Protein AF-A0A8B9JFG7-F1 (afdb_monomer_lite)

Sequence (253 aa):
MLHPKNWDKSSSARYVISSAKVHNLMALLCVFVLQLWANQEESAAVEPAEGSSEVQNGHAEASPNPSTDCLCLGQPAQNRDQMRANVINEIMSTERHYIKHLKDICEGYLKQCKKRRDMFNDDQLKVIFGNIEDIYRFQLGFVRDLEKQFNTEEPHLSEIGPCFLEHQDGFWIYSEYCNNHVDACMELTRLMRDGRYQHFFEACRLVQQMIDIAIDGFLLTPVQKICKYPLQLAELLKYTVQEHSISKTATLM

Organism: Astyanax mexicanus (NCBI:txid7994)

Foldseek 3Di:
DDDDDDDDPPPPPPDQQALVNLVVLLVLLVVLLVLLVVLLVVVVPDDDDDDDDDDDDDDDDDDDDDDDDDDPPPPPQVVLLVLLLVLLVVVLVVLVVLLLLLCLCVVLPLVVLVVPCVQDDPVLSCLQCPCSVLVSVLSVVLSVVQVVQADPVRRSNGRSSVSCVVCSVSLVSVSRLSVSLVSNVVSVVVSVVDVVVVVSQVVSCVVSVHPPDGPNVSSCSSVVVSNCSSVSSVSSSVSRDPPDDPPPPPPPD

Structure (mmCIF, N/CA/C/O backbone):
data_AF-A0A8B9JFG7-F1
#
_entry.id   AF-A0A8B9JFG7-F1
#
loop_
_atom_site.group_PDB
_atom_site.id
_atom_site.type_symbol
_atom_site.label_atom_id
_atom_site.label_alt_id
_atom_site.label_comp_id
_atom_site.label_asym_id
_atom_site.label_entity_id
_atom_site.label_seq_id
_atom_site.pdbx_PDB_ins_code
_atom_site.Cartn_x
_atom_site.Cartn_y
_atom_site.Cartn_z
_atom_site.occupancy
_atom_site.B_iso_or_equiv
_atom_site.auth_seq_id
_atom_site.auth_comp_id
_atom_site.auth_asym_id
_atom_site.auth_atom_id
_atom_site.pdbx_PDB_model_num
ATOM 1 N N . MET A 1 1 ? 11.404 27.466 -0.123 1.00 29.16 1 MET A N 1
ATOM 2 C CA . MET A 1 1 ? 10.416 26.957 0.853 1.00 29.16 1 MET A CA 1
ATOM 3 C C . MET A 1 1 ? 9.049 26.968 0.185 1.00 29.16 1 MET A C 1
ATOM 5 O O . MET A 1 1 ? 8.462 28.031 0.043 1.00 29.16 1 MET A O 1
ATOM 9 N N . LEU A 1 2 ? 8.594 25.827 -0.335 1.00 27.45 2 LEU A N 1
ATOM 10 C CA . LEU A 1 2 ? 7.273 25.714 -0.960 1.00 27.45 2 LEU A CA 1
ATOM 11 C C . LEU A 1 2 ? 6.248 25.375 0.128 1.00 27.45 2 LEU A C 1
ATOM 13 O O . LEU A 1 2 ? 6.310 24.307 0.727 1.00 27.45 2 LEU A O 1
ATOM 17 N N . HIS A 1 3 ? 5.335 26.307 0.397 1.00 23.62 3 HIS A N 1
ATOM 18 C CA . HIS A 1 3 ? 4.141 26.063 1.206 1.00 23.62 3 HIS A CA 1
ATOM 19 C C . HIS A 1 3 ? 3.182 25.121 0.451 1.00 23.62 3 HIS A C 1
ATOM 21 O O . HIS A 1 3 ? 2.911 25.378 -0.727 1.00 23.62 3 HIS A O 1
ATOM 27 N N . PRO A 1 4 ? 2.611 24.083 1.092 1.00 35.78 4 PRO A N 1
ATOM 28 C CA . PRO A 1 4 ? 1.569 23.276 0.474 1.00 35.78 4 PRO A CA 1
ATOM 29 C C . PRO A 1 4 ? 0.256 24.066 0.451 1.00 35.78 4 PRO A C 1
ATOM 31 O O . PRO A 1 4 ? -0.257 24.488 1.487 1.00 35.78 4 PRO A O 1
ATOM 34 N N . LYS A 1 5 ? -0.275 24.294 -0.753 1.00 35.03 5 LYS A N 1
ATOM 35 C CA . LYS A 1 5 ? -1.571 24.939 -0.974 1.00 35.03 5 LYS A CA 1
ATOM 36 C C . LYS A 1 5 ? -2.709 23.961 -0.665 1.00 35.03 5 LYS A C 1
ATOM 38 O O . LYS A 1 5 ? -2.718 22.846 -1.173 1.00 35.03 5 LYS A O 1
ATOM 43 N N . ASN A 1 6 ? -3.648 24.447 0.147 1.00 29.97 6 ASN A N 1
ATOM 44 C CA . ASN A 1 6 ? -5.038 24.030 0.351 1.00 29.97 6 ASN A CA 1
ATOM 45 C C . ASN A 1 6 ? -5.518 22.828 -0.480 1.00 29.97 6 ASN A C 1
ATOM 47 O O . ASN A 1 6 ? -5.922 22.973 -1.633 1.00 29.97 6 ASN A O 1
ATOM 51 N N . TRP A 1 7 ? -5.544 21.664 0.167 1.00 28.17 7 TRP A N 1
ATOM 52 C CA . TRP A 1 7 ? -6.274 20.490 -0.295 1.00 28.17 7 TRP A CA 1
ATOM 53 C C . TRP A 1 7 ? -7.770 20.708 -0.023 1.00 28.17 7 TRP A C 1
ATOM 55 O O . TRP A 1 7 ? -8.196 20.794 1.130 1.00 28.17 7 TRP A O 1
ATOM 65 N N . ASP A 1 8 ? -8.560 20.871 -1.082 1.00 28.33 8 ASP A N 1
ATOM 66 C CA . ASP A 1 8 ? -10.011 21.041 -1.004 1.00 28.33 8 ASP A CA 1
ATOM 67 C C . ASP A 1 8 ? -10.671 19.771 -0.428 1.00 28.33 8 ASP A C 1
ATOM 69 O O . ASP A 1 8 ? -10.636 18.692 -1.026 1.00 28.33 8 ASP A O 1
ATOM 73 N N . LYS A 1 9 ? -11.286 19.910 0.754 1.00 34.47 9 LYS A N 1
ATOM 74 C CA . LYS A 1 9 ? -11.959 18.842 1.514 1.00 34.47 9 LYS A CA 1
ATOM 75 C C . LYS A 1 9 ? -13.247 18.324 0.845 1.00 34.47 9 LYS A C 1
ATOM 77 O O . LYS A 1 9 ? -13.865 17.405 1.372 1.00 34.47 9 LYS A O 1
ATOM 82 N N . SER A 1 10 ? -13.660 18.867 -0.304 1.00 27.48 10 SER A N 1
ATOM 83 C CA . SER A 1 10 ? -14.884 18.457 -1.013 1.00 27.48 10 SER A CA 1
ATOM 84 C C . SER A 1 10 ? -14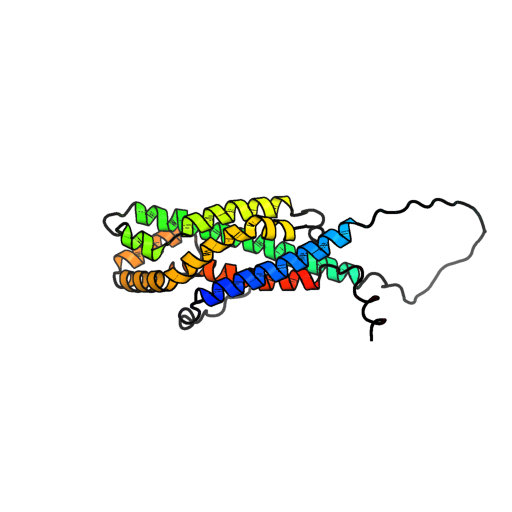.685 17.341 -2.061 1.00 27.48 10 SER A C 1
ATOM 86 O O . SER A 1 10 ? -15.659 16.761 -2.542 1.00 27.48 10 SER A O 1
ATOM 88 N N . SER A 1 11 ? -13.441 16.976 -2.405 1.00 29.80 11 SER A N 1
ATOM 89 C CA . SER A 1 11 ? -13.169 16.054 -3.530 1.00 29.80 11 SER A CA 1
ATOM 90 C C . SER A 1 11 ? -12.976 14.568 -3.177 1.00 29.80 11 SER A C 1
ATOM 92 O O . SER A 1 11 ? -12.930 13.744 -4.090 1.00 29.80 11 SER A O 1
ATOM 94 N N . SER A 1 12 ? -12.929 14.172 -1.898 1.00 33.59 12 SER A N 1
ATOM 95 C CA . SER A 1 12 ? -12.652 12.767 -1.516 1.00 33.59 12 SER A CA 1
ATOM 96 C C . SER A 1 12 ? -13.775 11.762 -1.825 1.00 33.59 12 SER A C 1
ATOM 98 O O . SER A 1 12 ? -13.539 10.562 -1.769 1.00 33.59 12 SER A O 1
ATOM 100 N N . ALA A 1 13 ? -14.983 12.203 -2.196 1.00 32.25 13 ALA A N 1
ATOM 101 C CA . ALA A 1 13 ? -16.154 11.321 -2.305 1.00 32.25 13 ALA A CA 1
ATOM 102 C C . ALA A 1 13 ? -16.539 10.875 -3.736 1.00 32.25 13 ALA A C 1
ATOM 104 O O . ALA A 1 13 ? -17.635 10.351 -3.926 1.00 32.25 13 ALA A O 1
ATOM 105 N N . ARG A 1 14 ? -15.704 11.083 -4.772 1.00 34.91 14 ARG A N 1
ATOM 106 C CA . ARG A 1 14 ? -16.102 10.803 -6.178 1.00 34.91 14 ARG A CA 1
ATOM 107 C C . ARG A 1 14 ? -15.201 9.887 -7.014 1.00 34.91 14 ARG A C 1
ATOM 109 O O . ARG A 1 14 ? -15.302 9.904 -8.236 1.00 34.91 14 ARG A O 1
ATOM 116 N N . TYR A 1 15 ? -14.418 9.005 -6.396 1.00 40.53 15 TYR A N 1
ATOM 117 C CA . TYR A 1 15 ? -13.720 7.940 -7.131 1.00 40.53 15 TYR A CA 1
ATOM 118 C C . TYR A 1 15 ? -13.924 6.572 -6.479 1.00 40.53 15 TYR A C 1
ATOM 120 O O . TYR A 1 15 ? -13.019 6.004 -5.883 1.00 40.53 15 TYR A O 1
ATOM 128 N N . VAL A 1 16 ? -15.135 6.026 -6.619 1.00 45.78 16 VAL A N 1
ATOM 129 C CA . VAL A 1 16 ? -15.375 4.599 -6.372 1.00 45.78 16 VAL A CA 1
ATOM 130 C C . VAL A 1 16 ? -15.031 3.842 -7.651 1.00 45.78 16 VAL A C 1
ATOM 132 O O . VAL A 1 16 ? -15.685 3.985 -8.693 1.00 45.78 16 VAL A O 1
ATOM 135 N N . ILE A 1 17 ? -13.960 3.059 -7.592 1.00 53.81 17 ILE A N 1
ATOM 136 C CA . ILE A 1 17 ? -13.556 2.160 -8.668 1.00 53.81 17 ILE A CA 1
ATOM 137 C C . ILE A 1 17 ? -14.401 0.899 -8.510 1.00 53.81 17 ILE A C 1
ATOM 139 O O . ILE A 1 17 ? -14.157 0.089 -7.628 1.00 53.81 17 ILE A O 1
ATOM 143 N N . SER A 1 18 ? -15.445 0.762 -9.330 1.00 52.78 18 SER A N 1
ATOM 144 C CA . SER A 1 18 ? -16.246 -0.470 -9.401 1.00 52.78 18 SER A CA 1
ATOM 145 C C . SER A 1 18 ? -15.346 -1.687 -9.658 1.00 52.78 18 SER A C 1
ATOM 147 O O . SER A 1 18 ? -14.357 -1.556 -10.378 1.00 52.78 18 SER A O 1
ATOM 149 N N . SER A 1 19 ? -15.718 -2.873 -9.166 1.00 52.00 19 SER A N 1
ATOM 150 C CA . SER A 1 19 ? -15.043 -4.150 -9.464 1.00 52.00 19 SER A CA 1
ATOM 151 C C . SER A 1 19 ? -14.687 -4.320 -10.953 1.00 52.00 19 SER A C 1
ATOM 153 O O . SER A 1 19 ? -13.561 -4.689 -11.278 1.00 52.00 19 SER A O 1
ATOM 155 N N . ALA A 1 20 ? -15.579 -3.929 -11.874 1.00 50.12 20 ALA A N 1
ATOM 156 C CA . ALA A 1 20 ? -15.315 -3.970 -13.318 1.00 50.12 20 ALA A CA 1
ATOM 157 C C . ALA A 1 20 ? -14.168 -3.035 -13.755 1.00 50.12 20 ALA A C 1
ATOM 159 O O . ALA A 1 20 ? -13.399 -3.349 -14.662 1.00 50.12 20 ALA A O 1
ATOM 160 N N . LYS A 1 21 ? -14.016 -1.884 -13.091 1.00 57.84 21 LYS A N 1
ATOM 161 C CA . LYS A 1 21 ? -12.900 -0.960 -13.316 1.00 57.84 21 LYS A CA 1
ATOM 162 C C . LYS A 1 21 ? -11.600 -1.484 -12.703 1.00 57.84 21 LYS A C 1
ATOM 164 O O . LYS A 1 21 ? -10.563 -1.244 -13.303 1.00 57.84 21 LYS A O 1
ATOM 169 N N . VAL A 1 22 ? -11.640 -2.221 -11.585 1.00 58.84 22 VAL A N 1
ATOM 170 C CA . VAL A 1 22 ? -10.444 -2.880 -11.021 1.00 58.84 22 VAL A CA 1
ATOM 171 C C . VAL A 1 22 ? -9.961 -4.002 -11.939 1.00 58.84 22 VAL A C 1
ATOM 173 O O . VAL A 1 22 ? -8.776 -4.056 -12.236 1.00 58.84 22 VAL A O 1
ATOM 176 N N . HIS A 1 23 ? -10.863 -4.828 -12.479 1.00 61.91 23 HIS A N 1
ATOM 177 C CA . HIS A 1 23 ? -10.515 -5.814 -13.511 1.00 61.91 23 HIS A CA 1
ATOM 178 C C . HIS A 1 23 ? -9.867 -5.165 -14.738 1.00 61.91 23 HIS A C 1
ATOM 180 O O . HIS A 1 23 ? -8.818 -5.618 -15.183 1.00 61.91 23 HIS A O 1
ATOM 186 N N . ASN A 1 24 ? -10.451 -4.082 -15.262 1.00 65.69 24 ASN A N 1
ATOM 187 C CA . ASN A 1 24 ? -9.856 -3.348 -16.383 1.00 65.69 24 ASN A CA 1
ATOM 188 C C . ASN A 1 24 ? -8.491 -2.752 -16.019 1.00 65.69 24 ASN A C 1
ATOM 190 O O . ASN A 1 24 ? -7.595 -2.718 -16.853 1.00 65.69 24 ASN A O 1
ATOM 194 N N . LEU A 1 25 ? -8.310 -2.308 -14.776 1.00 65.12 25 LEU A N 1
ATOM 195 C CA . LEU A 1 25 ? -7.040 -1.791 -14.282 1.00 65.12 25 LEU A CA 1
ATOM 196 C C . LEU A 1 25 ? -5.983 -2.897 -14.153 1.00 65.12 25 LEU A C 1
ATOM 198 O O . LEU A 1 25 ? -4.830 -2.661 -14.493 1.00 65.12 25 LEU A O 1
ATOM 202 N N . MET A 1 26 ? -6.380 -4.101 -13.730 1.00 67.88 26 MET A N 1
ATOM 203 C CA . MET A 1 26 ? -5.513 -5.285 -13.696 1.00 67.88 26 MET A CA 1
ATOM 204 C C . MET A 1 26 ? -5.152 -5.747 -15.108 1.00 67.88 26 MET A C 1
ATOM 206 O O . MET A 1 26 ? -4.001 -6.077 -15.370 1.00 67.88 26 MET A O 1
ATOM 210 N N . ALA A 1 27 ? -6.104 -5.702 -16.042 1.00 63.28 27 ALA A N 1
ATOM 211 C CA . ALA A 1 27 ? -5.847 -5.989 -17.448 1.00 63.28 27 ALA A CA 1
ATOM 212 C C . ALA A 1 27 ? -4.865 -4.973 -18.055 1.00 63.28 27 ALA A C 1
ATOM 214 O O . ALA A 1 27 ? -3.921 -5.364 -18.732 1.00 63.28 27 ALA A O 1
ATOM 215 N N . LEU A 1 28 ? -5.033 -3.678 -17.763 1.00 67.75 28 LEU A N 1
ATOM 216 C CA . LEU A 1 28 ? -4.092 -2.636 -18.182 1.00 67.75 28 LEU A CA 1
ATOM 217 C C . LEU A 1 28 ? -2.710 -2.825 -17.549 1.00 67.75 28 LEU A C 1
ATOM 219 O O . LEU A 1 28 ? -1.708 -2.682 -18.245 1.00 67.75 28 LEU A O 1
ATOM 223 N N . LEU A 1 29 ? -2.652 -3.171 -16.259 1.00 70.19 29 LEU A N 1
ATOM 224 C CA . LEU A 1 29 ? -1.402 -3.500 -15.579 1.00 70.19 29 LEU A CA 1
ATOM 225 C C . LEU A 1 29 ? -0.697 -4.656 -16.300 1.00 70.19 29 LEU A C 1
ATOM 227 O O . LEU A 1 29 ? 0.448 -4.501 -16.702 1.00 70.19 29 LEU A O 1
ATOM 231 N N . CYS A 1 30 ? -1.399 -5.760 -16.562 1.00 63.25 30 CYS A N 1
ATOM 232 C CA . CYS A 1 30 ? -0.863 -6.914 -17.284 1.00 63.25 30 CYS A CA 1
ATOM 233 C C . CYS A 1 30 ? -0.334 -6.536 -18.681 1.00 63.25 30 CYS A C 1
ATOM 235 O O . CYS A 1 30 ? 0.792 -6.889 -19.021 1.00 63.25 30 CYS A O 1
ATOM 237 N N . VAL A 1 31 ? -1.086 -5.748 -19.463 1.00 68.25 31 VAL A N 1
ATOM 238 C CA . VAL A 1 31 ? -0.660 -5.298 -20.803 1.00 68.25 31 VAL A CA 1
ATOM 239 C C . VAL A 1 31 ? 0.646 -4.501 -20.746 1.00 68.25 31 VAL A C 1
ATOM 241 O O . VAL A 1 31 ? 1.570 -4.799 -21.502 1.00 68.25 31 VAL A O 1
ATOM 244 N N . PHE A 1 32 ? 0.754 -3.515 -19.850 1.00 71.06 32 PHE A N 1
ATOM 245 C CA . PHE A 1 32 ? 1.971 -2.704 -19.747 1.00 71.06 32 PHE A CA 1
ATOM 246 C C . PHE A 1 32 ? 3.162 -3.499 -19.215 1.00 71.06 32 PHE A C 1
ATOM 248 O O . PHE A 1 32 ? 4.287 -3.299 -19.670 1.00 71.06 32 PHE A O 1
ATOM 255 N N . VAL A 1 33 ? 2.934 -4.415 -18.275 1.00 65.19 33 VAL A N 1
ATOM 256 C CA . VAL A 1 33 ? 4.013 -5.247 -17.742 1.00 65.19 33 VAL A CA 1
ATOM 257 C C . VAL A 1 33 ? 4.518 -6.233 -18.804 1.00 65.19 33 VAL A C 1
ATOM 259 O O . VAL A 1 33 ? 5.727 -6.372 -18.966 1.00 65.19 33 VAL A O 1
ATOM 262 N N . LEU A 1 34 ? 3.632 -6.869 -19.578 1.00 58.47 34 LEU A N 1
ATOM 263 C CA . LEU A 1 34 ? 4.032 -7.755 -20.679 1.00 58.47 34 LEU A CA 1
ATOM 264 C C . LEU A 1 34 ? 4.835 -7.009 -21.751 1.00 58.47 34 LEU A C 1
ATOM 266 O O . LEU A 1 34 ? 5.816 -7.540 -22.261 1.00 58.47 34 LEU A O 1
ATOM 270 N N . GLN A 1 35 ? 4.462 -5.763 -22.057 1.00 62.81 35 GLN A N 1
ATOM 271 C CA . GLN A 1 35 ? 5.242 -4.908 -22.956 1.00 62.81 35 GLN A CA 1
ATOM 272 C C . GLN A 1 35 ? 6.627 -4.573 -22.387 1.00 62.81 35 GLN A C 1
ATOM 274 O O . GLN A 1 35 ? 7.602 -4.575 -23.132 1.00 62.81 35 GLN A O 1
ATOM 279 N N . LEU A 1 36 ? 6.732 -4.299 -21.080 1.00 54.22 36 LEU A N 1
ATOM 280 C CA . LEU A 1 36 ? 8.025 -4.049 -20.431 1.00 54.22 36 LEU A CA 1
ATOM 281 C C . LEU A 1 36 ? 8.931 -5.274 -20.483 1.00 54.22 36 LEU A C 1
ATOM 283 O O . LEU A 1 36 ? 10.109 -5.136 -20.794 1.00 54.22 36 LEU A O 1
ATOM 287 N N . TRP A 1 37 ? 8.376 -6.447 -20.189 1.00 58.00 37 TRP A N 1
ATOM 288 C CA . TRP A 1 37 ? 9.113 -7.704 -20.202 1.00 58.00 37 TRP A CA 1
ATOM 289 C C . TRP A 1 37 ? 9.606 -8.064 -21.607 1.00 58.00 37 TRP A C 1
ATOM 291 O O . TRP A 1 37 ? 10.790 -8.338 -21.776 1.00 58.00 37 TRP A O 1
ATOM 301 N N . ALA A 1 38 ? 8.745 -7.946 -22.625 1.00 57.62 38 ALA A N 1
ATOM 302 C CA . ALA A 1 38 ? 9.135 -8.174 -24.017 1.00 57.62 38 ALA A CA 1
ATOM 303 C C . ALA A 1 38 ? 10.291 -7.255 -24.459 1.00 57.62 38 ALA A C 1
ATOM 305 O O . ALA A 1 38 ? 11.214 -7.704 -25.132 1.00 57.62 38 ALA A O 1
ATOM 306 N N . ASN A 1 39 ? 10.283 -5.987 -24.030 1.00 57.84 39 ASN A N 1
ATOM 307 C CA . ASN A 1 39 ? 11.361 -5.045 -24.347 1.00 57.84 39 ASN A CA 1
ATOM 308 C C . ASN A 1 39 ? 12.680 -5.358 -23.603 1.00 57.84 39 ASN A C 1
ATOM 310 O O . ASN A 1 39 ? 13.749 -4.962 -24.065 1.00 57.84 39 ASN A O 1
ATOM 314 N N . GLN A 1 40 ? 12.624 -6.029 -22.447 1.00 53.84 40 GLN A N 1
ATOM 315 C CA . GLN A 1 40 ? 13.810 -6.419 -21.671 1.00 53.84 40 GLN A CA 1
ATOM 316 C C . GLN A 1 40 ? 14.493 -7.668 -22.235 1.00 53.84 40 GLN A C 1
ATOM 318 O O . GLN A 1 40 ? 15.714 -7.686 -22.372 1.00 53.84 40 GLN A O 1
ATOM 323 N N . GLU A 1 41 ? 13.717 -8.671 -22.649 1.00 51.00 41 GLU A N 1
ATOM 324 C CA . GLU A 1 41 ? 14.244 -9.922 -23.211 1.00 51.00 41 GLU A CA 1
ATOM 325 C C . GLU A 1 41 ? 14.989 -9.701 -24.545 1.00 51.00 41 GLU A C 1
ATOM 327 O O . GLU A 1 41 ? 15.973 -10.377 -24.837 1.00 51.00 41 GLU A O 1
ATOM 332 N N . GLU A 1 42 ? 14.585 -8.691 -25.323 1.00 46.25 42 GLU A N 1
ATOM 333 C CA . GLU A 1 42 ? 15.235 -8.309 -26.586 1.00 46.25 42 GLU A CA 1
ATOM 334 C C . GLU A 1 42 ? 16.578 -7.576 -26.371 1.00 46.25 42 GLU A C 1
ATOM 336 O O . GLU A 1 42 ? 17.492 -7.720 -27.181 1.00 46.25 42 GLU A O 1
ATOM 341 N N . SER A 1 43 ? 16.746 -6.860 -25.249 1.00 41.59 43 SER A N 1
ATOM 342 C CA . SER A 1 43 ? 18.004 -6.170 -24.898 1.00 41.59 43 SER A CA 1
ATOM 343 C C . SER A 1 43 ? 19.082 -7.117 -24.346 1.00 41.59 43 SER A C 1
ATOM 345 O O . SER A 1 43 ? 20.271 -6.841 -24.486 1.00 41.59 43 SER A O 1
ATOM 347 N N . ALA A 1 44 ? 18.693 -8.251 -23.753 1.00 44.88 44 ALA A N 1
ATOM 348 C CA . ALA A 1 44 ? 19.620 -9.262 -23.229 1.00 44.88 44 ALA A CA 1
ATOM 349 C C . ALA A 1 44 ? 20.234 -10.177 -24.315 1.00 44.88 44 ALA A C 1
ATOM 351 O O . ALA A 1 44 ? 21.137 -10.955 -24.020 1.00 44.88 44 ALA A O 1
ATOM 352 N N . ALA A 1 45 ? 19.762 -10.103 -25.566 1.00 42.19 45 ALA A N 1
ATOM 353 C CA . ALA A 1 45 ? 20.170 -10.990 -26.661 1.00 42.19 45 ALA A CA 1
ATOM 354 C C . ALA A 1 45 ? 21.361 -10.479 -27.509 1.00 42.19 45 ALA A C 1
ATOM 356 O O . ALA A 1 45 ? 21.708 -11.106 -28.514 1.00 42.19 45 ALA A O 1
ATOM 357 N N . VAL A 1 46 ? 21.996 -9.360 -27.137 1.00 41.69 46 VAL A N 1
ATOM 358 C CA . VAL A 1 46 ? 23.133 -8.776 -27.873 1.00 41.69 46 VAL A CA 1
ATOM 359 C C . VAL A 1 46 ? 24.459 -9.115 -27.177 1.00 41.69 46 VAL A C 1
ATOM 361 O O . VAL A 1 46 ? 24.915 -8.408 -26.284 1.00 41.69 46 VAL A O 1
ATOM 364 N N . GLU A 1 47 ? 25.096 -10.204 -27.608 1.00 37.59 47 GLU A N 1
ATOM 365 C CA . GLU A 1 47 ? 26.487 -10.543 -27.261 1.00 37.59 47 GLU A CA 1
ATOM 366 C C . GLU A 1 47 ? 27.480 -9.613 -28.000 1.00 37.59 47 GLU A C 1
ATOM 368 O O . GLU A 1 47 ? 27.300 -9.361 -29.199 1.00 37.59 47 GLU A O 1
ATOM 373 N N . PRO A 1 48 ? 28.562 -9.124 -27.360 1.00 37.84 48 PRO A N 1
ATOM 374 C CA . PRO A 1 48 ? 29.563 -8.305 -28.033 1.00 37.84 48 PRO A CA 1
ATOM 375 C C . PRO A 1 48 ? 30.528 -9.195 -28.829 1.00 37.84 48 PRO A C 1
ATOM 377 O O . PRO A 1 48 ? 31.355 -9.911 -28.269 1.00 37.84 48 PRO A O 1
ATOM 380 N N . ALA A 1 49 ? 30.447 -9.140 -30.159 1.00 34.62 49 ALA A N 1
ATOM 381 C CA . ALA A 1 49 ? 31.408 -9.802 -31.035 1.00 34.62 49 ALA A CA 1
ATOM 382 C C . ALA A 1 49 ? 32.790 -9.122 -30.954 1.00 34.62 49 ALA A C 1
ATOM 384 O O . ALA A 1 49 ? 32.953 -7.964 -31.346 1.00 34.62 49 ALA A O 1
ATOM 385 N N . GLU A 1 50 ? 33.790 -9.863 -30.469 1.00 37.75 50 GLU A N 1
ATOM 386 C CA . GLU A 1 50 ? 35.212 -9.528 -30.580 1.00 37.75 50 GLU A CA 1
ATOM 387 C C . GLU A 1 50 ? 35.650 -9.396 -32.049 1.00 37.75 50 GLU A C 1
ATOM 389 O O . GLU A 1 50 ? 35.265 -10.185 -32.914 1.00 37.75 50 GLU A O 1
ATOM 394 N N . GLY A 1 51 ? 36.533 -8.432 -32.321 1.00 31.41 51 GLY A N 1
ATOM 395 C CA . GLY A 1 51 ? 37.165 -8.253 -33.626 1.00 31.41 51 GLY A CA 1
ATOM 396 C C . GLY A 1 51 ? 38.474 -7.474 -33.530 1.00 31.41 51 GLY A C 1
ATOM 397 O O . GLY A 1 51 ? 38.497 -6.260 -33.705 1.00 31.41 51 GLY A O 1
ATOM 398 N N . SER A 1 52 ? 39.570 -8.187 -33.265 1.00 31.00 52 SER A N 1
ATOM 399 C CA . SER A 1 52 ? 40.949 -7.700 -33.402 1.00 31.00 52 SER A CA 1
ATOM 400 C C . SER A 1 52 ? 41.307 -7.386 -34.856 1.00 31.00 52 SER A C 1
ATOM 402 O O . SER A 1 52 ? 41.011 -8.191 -35.737 1.00 31.00 52 SER A O 1
ATOM 404 N N . SER A 1 53 ? 42.046 -6.293 -35.094 1.00 30.97 53 SER A N 1
ATOM 405 C CA . SER A 1 53 ? 43.066 -6.161 -36.158 1.00 30.97 53 SER A CA 1
ATOM 406 C C . SER A 1 53 ? 43.947 -4.922 -35.928 1.00 30.97 53 SER A C 1
ATOM 408 O O . SER A 1 53 ? 43.457 -3.796 -35.879 1.00 30.97 53 SER A O 1
ATOM 410 N N . GLU A 1 54 ? 45.255 -5.145 -35.798 1.00 32.53 54 GLU A N 1
ATOM 411 C CA . GLU A 1 54 ? 46.324 -4.137 -35.790 1.00 32.53 54 GLU A CA 1
ATOM 412 C C . GLU A 1 54 ? 46.664 -3.630 -37.215 1.00 32.53 54 GLU A C 1
ATOM 414 O O . GLU A 1 54 ? 46.430 -4.338 -38.194 1.00 32.53 54 GLU A O 1
ATOM 419 N N . VAL A 1 55 ? 47.292 -2.439 -37.314 1.00 33.66 55 VAL A N 1
ATOM 420 C CA . VAL A 1 55 ? 48.636 -2.169 -37.914 1.00 33.66 55 VAL A CA 1
ATOM 421 C C . VAL A 1 55 ? 48.784 -0.743 -38.538 1.00 33.66 55 VAL A C 1
ATOM 423 O O . VAL A 1 55 ? 48.234 -0.435 -39.587 1.00 33.66 55 VAL A O 1
ATOM 426 N N . GLN A 1 56 ? 49.626 0.065 -37.862 1.00 32.41 56 GLN A N 1
ATOM 427 C CA . GLN A 1 56 ? 50.705 1.020 -38.259 1.00 32.41 56 GLN A CA 1
ATOM 428 C C . GLN A 1 56 ? 50.563 2.301 -39.143 1.00 32.41 56 GLN A C 1
ATOM 430 O O . GLN A 1 56 ? 50.317 2.256 -40.341 1.00 32.41 56 GLN A O 1
ATOM 435 N N . ASN A 1 57 ? 51.068 3.387 -38.515 1.00 30.48 57 ASN A N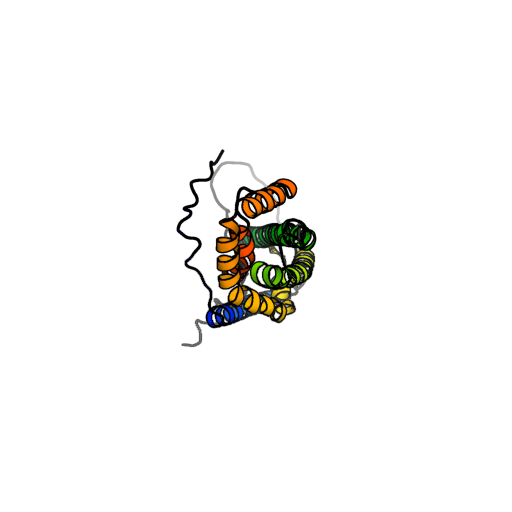 1
ATOM 436 C CA . ASN A 1 57 ? 52.070 4.416 -38.911 1.00 30.48 57 ASN A CA 1
ATOM 437 C C . ASN A 1 57 ? 51.780 5.592 -39.876 1.00 30.48 57 ASN A C 1
ATOM 439 O O . ASN A 1 57 ? 51.524 5.417 -41.061 1.00 30.48 57 ASN A O 1
ATOM 443 N N . GLY A 1 58 ? 52.097 6.808 -39.388 1.00 29.88 58 GLY A N 1
ATOM 444 C CA . GLY A 1 58 ? 52.418 8.017 -40.170 1.00 29.88 58 GLY A CA 1
ATOM 445 C C . GLY A 1 58 ? 52.690 9.255 -39.289 1.00 29.88 58 GLY A C 1
ATOM 446 O O . GLY A 1 58 ? 51.992 9.468 -38.312 1.00 29.88 58 GLY A O 1
ATOM 447 N N . HIS A 1 59 ? 53.732 10.031 -39.605 1.00 31.86 59 HIS A N 1
ATOM 448 C CA . HIS A 1 59 ? 54.473 10.998 -38.766 1.00 31.86 59 HIS A CA 1
ATOM 449 C C . HIS A 1 59 ? 54.031 12.488 -38.896 1.00 31.86 59 HIS A C 1
ATOM 451 O O . HIS A 1 59 ? 53.590 12.893 -39.964 1.00 31.86 59 HIS A O 1
ATOM 457 N N . ALA A 1 60 ? 54.358 13.278 -37.852 1.00 33.50 60 ALA A N 1
ATOM 458 C CA . ALA A 1 60 ? 54.833 14.688 -37.799 1.00 33.50 60 ALA A CA 1
ATOM 459 C C . ALA A 1 60 ? 53.912 15.941 -37.944 1.00 33.50 60 ALA A C 1
ATOM 461 O O . ALA A 1 60 ? 53.402 16.253 -39.011 1.00 33.50 60 ALA A O 1
ATOM 462 N N . GLU A 1 61 ? 53.890 16.704 -36.831 1.00 29.14 61 GLU A N 1
ATOM 463 C CA . GLU A 1 61 ? 54.009 18.173 -36.604 1.00 29.14 61 GLU A CA 1
ATOM 464 C C . GLU A 1 61 ? 53.141 19.227 -37.340 1.00 29.14 61 GLU A C 1
ATOM 466 O O . GLU A 1 61 ? 53.252 19.399 -38.547 1.00 29.14 61 GLU A O 1
ATOM 471 N N . ALA A 1 62 ? 52.415 20.073 -36.573 1.00 32.16 62 ALA A N 1
ATOM 472 C CA . ALA A 1 62 ? 52.724 21.511 -36.360 1.00 32.16 62 ALA A CA 1
ATOM 473 C C . ALA A 1 62 ? 51.559 22.334 -35.726 1.00 32.16 62 ALA A C 1
ATOM 475 O O . ALA A 1 62 ? 50.507 22.500 -36.329 1.00 32.16 62 ALA A O 1
ATOM 476 N N . SER A 1 63 ? 51.853 22.947 -34.566 1.00 36.69 63 SER A N 1
ATOM 477 C CA . SER A 1 63 ? 51.361 24.226 -33.985 1.00 36.69 63 SER A CA 1
ATOM 478 C C . SER A 1 63 ? 49.876 24.498 -33.609 1.00 36.69 63 SER A C 1
ATOM 480 O O . SER A 1 63 ? 48.961 23.895 -34.157 1.00 36.69 63 SER A O 1
ATOM 482 N N . PRO A 1 64 ? 49.620 25.431 -32.647 1.00 50.16 64 PRO A N 1
ATOM 483 C CA . PRO A 1 64 ? 48.353 25.534 -31.910 1.00 50.16 64 PRO A CA 1
ATOM 484 C C . PRO A 1 64 ? 47.477 26.781 -32.214 1.00 50.16 64 PRO A C 1
ATOM 486 O O . PRO A 1 64 ? 47.997 27.875 -32.426 1.00 50.16 64 PRO A O 1
ATOM 489 N N . ASN A 1 65 ? 46.153 26.601 -32.029 1.00 36.19 65 ASN A N 1
ATOM 490 C CA . ASN A 1 65 ? 45.046 27.578 -31.834 1.00 36.19 65 ASN A CA 1
ATOM 491 C C . ASN A 1 65 ? 44.527 28.405 -33.040 1.00 36.19 65 ASN A C 1
ATOM 493 O O . ASN A 1 65 ? 45.296 28.625 -33.971 1.00 36.19 65 ASN A O 1
ATOM 497 N N . PRO A 1 66 ? 43.284 28.973 -33.015 1.00 47.06 66 PRO A N 1
ATOM 498 C CA . PRO A 1 66 ? 42.213 28.947 -31.988 1.00 47.06 66 PRO A CA 1
ATOM 499 C C . PRO A 1 66 ? 40.771 28.652 -32.516 1.00 47.06 66 PRO A C 1
ATOM 501 O O . PRO A 1 66 ? 40.494 28.804 -33.695 1.00 47.06 66 PRO A O 1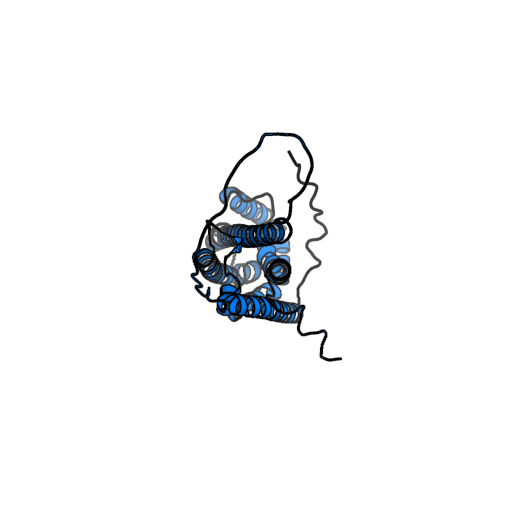
ATOM 504 N N . SER A 1 67 ? 39.843 28.324 -31.600 1.00 42.25 67 SER A N 1
ATOM 505 C CA . SER A 1 67 ? 38.367 28.484 -31.679 1.00 42.25 67 SER A CA 1
ATOM 506 C C . SER A 1 67 ? 37.587 27.935 -32.895 1.00 42.25 67 SER A C 1
ATOM 508 O O . SER A 1 67 ? 37.727 28.455 -33.997 1.00 42.25 67 SER A O 1
ATOM 510 N N . THR A 1 68 ? 36.630 27.022 -32.650 1.00 35.47 68 THR A N 1
ATOM 511 C CA . THR A 1 68 ? 35.209 27.023 -33.115 1.00 35.47 68 THR A CA 1
ATOM 512 C C . THR A 1 68 ? 34.678 25.586 -33.260 1.00 35.47 68 THR A C 1
ATOM 514 O O . THR A 1 68 ? 35.142 24.840 -34.109 1.00 35.47 68 THR A O 1
ATOM 517 N N . ASP A 1 69 ? 33.691 25.270 -32.415 1.00 36.56 69 ASP A N 1
ATOM 518 C CA . ASP A 1 69 ? 32.569 24.326 -32.551 1.00 36.56 69 ASP A CA 1
ATOM 519 C C . ASP A 1 69 ? 32.722 22.841 -32.939 1.00 36.56 69 ASP A C 1
ATOM 521 O O . ASP A 1 69 ? 33.505 22.428 -33.785 1.00 36.56 69 ASP A O 1
ATOM 525 N N . CYS A 1 70 ? 31.758 22.083 -32.387 1.00 40.00 70 CYS A N 1
ATOM 526 C CA . CYS A 1 70 ? 31.392 20.682 -32.634 1.00 40.00 70 CYS A CA 1
ATOM 527 C C . CYS A 1 70 ? 32.348 19.669 -31.982 1.00 40.00 70 CYS A C 1
ATOM 529 O O . CYS A 1 70 ? 33.534 19.649 -32.260 1.00 40.00 70 CYS A O 1
ATOM 531 N N . LEU A 1 71 ? 31.910 18.791 -31.072 1.00 40.47 71 LEU A N 1
ATOM 532 C CA . LEU A 1 71 ? 30.932 17.730 -31.330 1.00 40.47 71 LEU A CA 1
ATOM 533 C C . LEU A 1 71 ? 30.127 17.386 -30.056 1.00 40.47 71 LEU A C 1
ATOM 535 O O . LEU A 1 71 ? 30.578 16.623 -29.204 1.00 40.47 71 LEU A O 1
ATOM 539 N N . CYS A 1 72 ? 28.894 17.882 -29.948 1.00 44.66 72 CYS A N 1
ATOM 540 C CA . CYS A 1 72 ? 27.921 17.460 -28.930 1.00 44.66 72 CYS A CA 1
ATOM 541 C C . CYS A 1 72 ? 27.090 16.258 -29.427 1.00 44.66 72 CYS A C 1
ATOM 543 O O . CYS A 1 72 ? 25.863 16.287 -29.389 1.00 44.66 72 CYS A O 1
ATOM 545 N N . LEU A 1 73 ? 27.727 15.204 -29.949 1.00 44.16 73 LEU A N 1
ATOM 546 C CA . LEU A 1 73 ? 27.022 14.045 -30.531 1.00 44.16 73 LEU A CA 1
ATOM 547 C C . LEU A 1 73 ? 26.563 12.989 -29.499 1.00 44.16 73 LEU A C 1
ATOM 549 O O . LEU A 1 73 ? 26.071 11.935 -29.884 1.00 44.16 73 LEU A O 1
ATOM 553 N N . GLY A 1 74 ? 26.664 13.262 -28.192 1.00 46.72 74 GLY A N 1
ATOM 554 C CA . GLY A 1 74 ? 26.301 12.312 -27.122 1.00 46.72 74 GLY A CA 1
ATOM 555 C C . GLY A 1 74 ? 24.877 12.416 -26.546 1.00 46.72 74 GLY A C 1
ATOM 556 O O . GLY A 1 74 ? 24.549 11.698 -25.608 1.00 46.72 74 GLY A O 1
ATOM 557 N N . GLN A 1 75 ? 24.024 13.325 -27.027 1.00 51.44 75 GLN A N 1
ATOM 558 C CA . GLN A 1 75 ? 22.927 13.851 -26.191 1.00 51.44 75 GLN A CA 1
ATOM 559 C C . GLN A 1 75 ? 21.513 13.216 -26.262 1.00 51.44 75 GLN A C 1
ATOM 561 O O . GLN A 1 75 ? 20.720 13.543 -25.378 1.00 51.44 75 GLN A O 1
ATOM 566 N N . PRO A 1 76 ? 21.134 12.305 -27.186 1.00 57.59 76 PRO A N 1
ATOM 567 C CA . PRO A 1 76 ? 19.811 11.663 -27.111 1.00 57.59 76 PRO A CA 1
ATOM 568 C C . PRO A 1 76 ? 19.748 10.490 -26.120 1.00 57.59 76 PRO A C 1
ATOM 570 O O . PRO A 1 76 ? 18.810 10.409 -25.330 1.00 57.59 76 PRO A O 1
ATOM 573 N N . ALA A 1 77 ? 20.738 9.588 -26.147 1.00 59.53 77 ALA A N 1
ATOM 574 C CA . ALA A 1 77 ? 20.728 8.347 -25.363 1.00 59.53 77 ALA A CA 1
ATOM 575 C C . ALA A 1 77 ? 20.922 8.610 -23.861 1.00 59.53 77 ALA A C 1
ATOM 577 O O . ALA A 1 77 ? 20.068 8.228 -23.068 1.00 59.53 77 ALA A O 1
ATOM 578 N N . GLN A 1 78 ? 21.936 9.406 -23.496 1.00 62.31 78 GLN A N 1
ATOM 579 C CA . GLN A 1 78 ? 22.194 9.799 -22.101 1.00 62.31 78 GLN A CA 1
ATOM 580 C C . GLN A 1 78 ? 20.998 10.519 -21.454 1.00 62.31 78 GLN A C 1
ATOM 582 O O . GLN A 1 78 ? 20.749 10.368 -20.260 1.00 62.31 78 GLN A O 1
ATOM 587 N N . ASN A 1 79 ? 20.223 11.281 -22.236 1.00 82.38 79 ASN A N 1
ATOM 588 C CA . ASN A 1 79 ? 19.012 11.938 -21.747 1.00 82.38 79 ASN A CA 1
ATOM 589 C C . ASN A 1 79 ? 17.895 10.916 -21.468 1.00 82.38 79 ASN A C 1
ATOM 591 O O . ASN A 1 79 ? 17.271 10.964 -20.412 1.00 82.38 79 ASN A O 1
ATOM 595 N N . ARG A 1 80 ? 17.680 9.935 -22.357 1.00 87.12 80 ARG A N 1
ATOM 596 C CA . ARG A 1 80 ? 16.688 8.874 -22.114 1.00 87.12 80 ARG A CA 1
ATOM 597 C C . ARG A 1 80 ? 17.053 7.984 -20.932 1.00 87.12 80 ARG A C 1
ATOM 599 O O . ARG A 1 80 ? 16.167 7.686 -20.140 1.00 87.12 80 ARG A O 1
ATOM 606 N N . ASP A 1 81 ? 18.317 7.596 -20.794 1.00 91.62 81 ASP A N 1
ATOM 607 C CA . ASP A 1 81 ? 18.762 6.738 -19.691 1.00 91.62 81 ASP A CA 1
ATOM 608 C C . ASP A 1 81 ? 18.603 7.462 -18.355 1.00 91.62 81 ASP A C 1
ATOM 610 O O . ASP A 1 81 ? 18.081 6.900 -17.391 1.00 91.62 81 ASP A O 1
ATOM 614 N N . GLN A 1 82 ? 18.920 8.760 -18.320 1.00 93.81 82 GLN A N 1
ATOM 615 C CA . GLN A 1 82 ? 18.639 9.602 -17.162 1.00 93.81 82 GLN A CA 1
ATOM 616 C C . GLN A 1 82 ? 17.135 9.678 -16.857 1.00 93.81 82 GLN A C 1
ATOM 618 O O . GLN A 1 82 ? 16.740 9.591 -15.693 1.00 93.81 82 GLN A O 1
ATOM 623 N N . MET A 1 83 ? 16.278 9.812 -17.874 1.00 94.44 83 MET A N 1
ATOM 624 C CA . MET A 1 83 ? 14.824 9.802 -17.684 1.00 94.44 83 MET A CA 1
ATOM 625 C C . MET A 1 83 ? 14.326 8.444 -17.174 1.00 94.44 83 MET A C 1
ATOM 627 O O . MET A 1 83 ? 13.544 8.411 -16.224 1.00 94.44 83 MET A O 1
ATOM 631 N N . ARG A 1 84 ? 14.832 7.326 -17.709 1.00 94.94 84 ARG A N 1
ATOM 632 C CA . ARG A 1 84 ? 14.524 5.975 -17.218 1.00 94.94 84 ARG A CA 1
ATOM 633 C C . ARG A 1 84 ? 14.948 5.810 -15.758 1.00 94.94 84 ARG A C 1
ATOM 635 O O . ARG A 1 84 ? 14.145 5.363 -14.941 1.00 94.94 84 ARG A O 1
ATOM 642 N N . ALA A 1 85 ? 16.164 6.233 -15.405 1.00 95.88 85 ALA A N 1
ATOM 643 C CA . ALA A 1 85 ? 16.648 6.241 -14.025 1.00 95.88 85 ALA A CA 1
ATOM 644 C C . ALA A 1 85 ? 15.738 7.064 -13.103 1.00 95.88 85 ALA A C 1
ATOM 646 O O . ALA A 1 85 ? 15.430 6.621 -11.997 1.00 95.88 85 ALA A O 1
ATOM 647 N N . ASN A 1 86 ? 15.281 8.240 -13.542 1.00 96.75 86 ASN A N 1
ATOM 648 C CA . ASN A 1 86 ? 14.373 9.081 -12.760 1.00 96.75 86 ASN A CA 1
ATOM 649 C C . ASN A 1 86 ? 13.045 8.364 -12.487 1.00 96.75 86 ASN A C 1
ATOM 651 O O . ASN A 1 86 ? 12.602 8.334 -11.340 1.00 96.75 86 ASN A O 1
ATOM 655 N N . VAL A 1 87 ? 12.453 7.738 -13.510 1.00 96.38 87 VAL A N 1
ATOM 656 C CA . VAL A 1 87 ? 11.204 6.975 -13.368 1.00 96.38 87 VAL A CA 1
ATOM 657 C C . VAL A 1 87 ? 11.385 5.796 -12.409 1.00 96.38 87 VAL A C 1
ATOM 659 O O . VAL A 1 87 ? 10.560 5.596 -11.521 1.00 96.38 87 VAL A O 1
ATOM 662 N N . ILE A 1 88 ? 12.481 5.040 -12.522 1.00 97.00 88 ILE A N 1
ATOM 663 C CA . ILE A 1 88 ? 12.765 3.904 -11.626 1.00 97.00 88 ILE A CA 1
ATOM 664 C C . ILE A 1 88 ? 12.948 4.377 -10.189 1.00 97.00 88 ILE A C 1
ATOM 666 O O . ILE A 1 88 ? 12.343 3.823 -9.272 1.00 97.00 88 ILE A O 1
ATOM 670 N N . ASN A 1 89 ? 13.728 5.436 -9.981 1.00 97.94 89 ASN A N 1
ATOM 671 C CA . ASN A 1 89 ? 13.913 6.022 -8.659 1.00 97.94 89 ASN A CA 1
ATOM 672 C C . ASN A 1 89 ? 12.588 6.513 -8.062 1.00 97.94 89 ASN A C 1
ATOM 674 O O . ASN A 1 89 ? 12.344 6.320 -6.868 1.00 97.94 89 ASN A O 1
ATOM 678 N N . GLU A 1 90 ? 11.710 7.107 -8.874 1.00 98.06 90 GLU A N 1
ATOM 679 C CA . GLU A 1 90 ? 10.371 7.507 -8.445 1.00 98.06 90 GLU A CA 1
ATOM 680 C C . GLU A 1 90 ? 9.514 6.294 -8.061 1.00 98.06 90 GLU A C 1
ATOM 682 O O . GLU A 1 90 ? 8.886 6.305 -6.999 1.00 98.06 90 GLU A O 1
ATOM 687 N N . ILE A 1 91 ? 9.518 5.221 -8.858 1.00 97.44 91 ILE A N 1
ATOM 688 C CA . ILE A 1 91 ? 8.816 3.973 -8.528 1.00 97.44 91 ILE A CA 1
ATOM 689 C C . ILE A 1 91 ? 9.314 3.446 -7.180 1.00 97.44 91 ILE A C 1
ATOM 691 O O . ILE A 1 91 ? 8.524 3.343 -6.244 1.00 97.44 91 ILE A O 1
ATOM 695 N N . MET A 1 92 ? 10.623 3.237 -7.022 1.00 98.25 92 MET A N 1
ATOM 696 C CA . MET A 1 92 ? 11.215 2.717 -5.783 1.00 98.25 92 MET A CA 1
ATOM 697 C C . MET A 1 92 ? 10.927 3.609 -4.571 1.00 98.25 92 MET A C 1
ATOM 699 O O . MET A 1 92 ? 10.586 3.129 -3.488 1.00 98.25 92 MET A O 1
ATOM 703 N N . SER A 1 93 ? 11.038 4.928 -4.740 1.00 98.00 93 SER A N 1
ATOM 704 C CA . SER A 1 93 ? 10.711 5.891 -3.691 1.00 98.00 93 SER A CA 1
ATOM 705 C C . SER A 1 93 ? 9.238 5.798 -3.299 1.00 98.00 93 SER A C 1
ATOM 707 O O . SER A 1 93 ? 8.918 5.694 -2.113 1.00 98.00 93 SER A O 1
ATOM 709 N N . THR A 1 94 ? 8.326 5.798 -4.271 1.00 97.81 94 THR A N 1
ATOM 710 C CA . THR A 1 94 ? 6.885 5.752 -3.999 1.00 97.81 94 THR A CA 1
ATOM 711 C C . THR A 1 94 ? 6.444 4.416 -3.403 1.00 97.81 94 THR A C 1
ATOM 713 O O . THR A 1 94 ? 5.583 4.429 -2.524 1.00 97.81 94 THR A O 1
ATOM 716 N N . GLU A 1 95 ? 7.060 3.292 -3.779 1.00 98.25 95 GLU A N 1
ATOM 717 C CA . GLU A 1 95 ? 6.841 1.992 -3.131 1.00 98.25 95 GLU A CA 1
ATOM 718 C C . GLU A 1 95 ? 7.230 2.022 -1.648 1.00 98.25 95 GLU A C 1
ATOM 720 O O . GLU A 1 95 ? 6.448 1.600 -0.793 1.00 98.25 95 GLU A O 1
ATOM 725 N N . ARG A 1 96 ? 8.408 2.575 -1.321 1.00 98.06 96 ARG A N 1
ATOM 726 C CA . ARG A 1 96 ? 8.888 2.691 0.068 1.00 98.06 96 ARG A CA 1
ATOM 727 C C . ARG A 1 96 ? 8.005 3.599 0.926 1.00 98.06 96 ARG A C 1
ATOM 729 O O . ARG A 1 96 ? 7.745 3.303 2.092 1.00 98.06 96 ARG A O 1
ATOM 736 N N . HIS A 1 97 ? 7.504 4.694 0.360 1.00 96.94 97 HIS A N 1
ATOM 737 C CA . HIS A 1 97 ? 6.538 5.544 1.059 1.00 96.94 97 HIS A CA 1
ATOM 738 C C . HIS A 1 97 ? 5.199 4.827 1.255 1.00 96.94 97 HIS A C 1
ATOM 740 O O . HIS A 1 97 ? 4.620 4.880 2.340 1.00 96.94 97 HIS A O 1
ATOM 746 N N . TYR A 1 98 ? 4.725 4.113 0.233 1.00 98.00 98 TYR A N 1
ATOM 747 C CA . TYR A 1 98 ? 3.465 3.386 0.301 1.00 98.00 98 TYR A CA 1
ATOM 748 C C . TYR A 1 98 ? 3.497 2.271 1.353 1.00 98.00 98 TYR A C 1
ATOM 750 O O . TYR A 1 98 ? 2.604 2.202 2.198 1.00 98.00 98 TYR A O 1
ATOM 7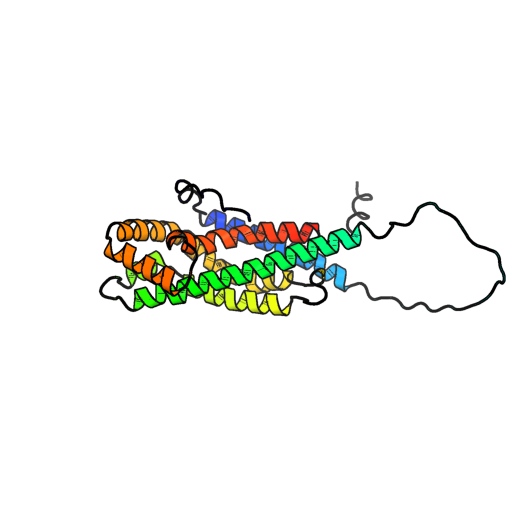58 N N . ILE A 1 99 ? 4.557 1.459 1.386 1.00 97.94 99 ILE A N 1
ATOM 759 C CA . ILE A 1 99 ? 4.696 0.405 2.397 1.00 97.94 99 ILE A CA 1
ATOM 760 C C . ILE A 1 99 ? 4.817 0.974 3.816 1.00 97.94 99 ILE A C 1
ATOM 762 O O . ILE A 1 99 ? 4.285 0.384 4.759 1.00 97.94 99 ILE A O 1
ATOM 766 N N . LYS A 1 100 ? 5.441 2.151 3.979 1.00 96.62 100 LYS A N 1
ATOM 767 C CA . LYS A 1 100 ? 5.439 2.865 5.260 1.00 96.62 100 LYS A CA 1
ATOM 768 C C . LYS A 1 100 ? 4.014 3.241 5.672 1.00 96.62 100 LYS A C 1
ATOM 770 O O . LYS A 1 100 ? 3.639 2.982 6.809 1.00 96.62 100 LYS A O 1
ATOM 775 N N . HIS A 1 101 ? 3.206 3.797 4.769 1.00 96.44 101 HIS A N 1
ATOM 776 C CA . HIS A 1 101 ? 1.811 4.125 5.076 1.00 96.44 101 HIS A CA 1
ATOM 777 C C . HIS A 1 101 ? 0.996 2.890 5.469 1.00 96.44 101 HIS A C 1
ATOM 779 O O . HIS A 1 101 ? 0.274 2.937 6.462 1.00 96.44 101 HIS A O 1
ATOM 785 N N . LEU A 1 102 ? 1.152 1.770 4.758 1.00 98.38 102 LEU A N 1
ATOM 786 C CA . LEU A 1 102 ? 0.498 0.508 5.122 1.00 98.38 102 LEU A CA 1
ATOM 787 C C . LEU A 1 102 ? 0.905 0.029 6.520 1.00 98.38 102 LEU A C 1
ATOM 789 O O . LEU A 1 102 ? 0.046 -0.377 7.307 1.00 98.38 102 LEU A O 1
ATOM 793 N N . LYS A 1 103 ? 2.198 0.126 6.852 1.00 97.62 103 LYS A N 1
ATOM 794 C CA . LYS A 1 103 ? 2.708 -0.195 8.187 1.00 97.62 103 LYS A CA 1
ATOM 795 C C . LYS A 1 103 ? 2.088 0.706 9.254 1.00 97.62 103 LYS A C 1
ATOM 797 O O . LYS A 1 103 ? 1.572 0.189 10.242 1.00 97.62 103 LYS A O 1
ATOM 802 N N . ASP A 1 104 ? 2.097 2.022 9.044 1.00 96.50 104 ASP A N 1
ATOM 803 C CA . ASP A 1 104 ? 1.520 2.994 9.979 1.00 96.50 104 ASP A CA 1
ATOM 804 C C . ASP A 1 104 ? 0.015 2.709 10.203 1.00 96.50 104 ASP A C 1
ATOM 806 O O . ASP A 1 104 ? -0.476 2.785 11.329 1.00 96.50 104 ASP A O 1
ATOM 810 N N . ILE A 1 105 ? -0.720 2.291 9.160 1.00 97.81 105 ILE A N 1
ATOM 811 C CA . ILE A 1 105 ? -2.128 1.879 9.275 1.00 97.81 105 ILE A CA 1
ATOM 812 C C . ILE A 1 105 ? -2.279 0.620 10.136 1.00 97.81 105 ILE A C 1
ATOM 814 O O . ILE A 1 105 ? -3.070 0.605 11.085 1.00 97.81 105 ILE A O 1
ATOM 818 N N . CYS A 1 106 ? -1.519 -0.432 9.831 1.00 98.06 106 CYS A N 1
ATOM 819 C CA . CYS A 1 106 ? -1.634 -1.718 10.517 1.00 98.06 106 CYS A CA 1
ATOM 820 C C . CYS A 1 106 ? -1.180 -1.629 11.985 1.00 98.06 106 CYS A C 1
ATOM 822 O O . CYS A 1 106 ? -1.875 -2.082 12.898 1.00 98.06 106 CYS A O 1
ATOM 824 N N . GLU A 1 107 ? -0.020 -1.023 12.236 1.00 95.19 107 GLU A N 1
ATOM 825 C CA . GLU A 1 107 ? 0.591 -0.953 13.567 1.00 95.19 107 GLU A CA 1
ATOM 826 C C . GLU A 1 107 ? 0.059 0.208 14.416 1.00 95.19 107 GLU A C 1
ATOM 828 O O . GLU A 1 107 ? -0.011 0.096 15.646 1.00 95.19 107 GLU A O 1
ATOM 833 N N . GLY A 1 108 ? -0.323 1.311 13.773 1.00 94.69 108 GLY A N 1
ATOM 834 C CA . GLY A 1 108 ? -0.761 2.537 14.426 1.00 94.69 108 GLY A CA 1
ATOM 835 C C . GLY A 1 108 ? -2.253 2.619 14.678 1.00 94.69 108 GLY A C 1
ATOM 836 O O . GLY A 1 108 ? -2.658 2.976 15.780 1.00 94.69 108 GLY A O 1
ATOM 837 N N . TYR A 1 109 ? -3.072 2.265 13.689 1.00 97.50 109 TYR A N 1
ATOM 838 C CA . TYR A 1 109 ? -4.525 2.318 13.822 1.00 97.50 109 TYR A CA 1
ATOM 839 C C . TYR A 1 109 ? -5.098 0.955 14.181 1.00 97.50 109 TYR A C 1
ATOM 841 O O . TYR A 1 109 ? -5.616 0.781 15.286 1.00 97.50 109 TYR A O 1
ATOM 849 N N . LEU A 1 110 ? -4.974 -0.033 13.293 1.00 98.00 110 LEU A N 1
ATOM 850 C CA . LEU A 1 110 ? -5.656 -1.321 13.441 1.00 98.00 110 LEU A CA 1
ATOM 851 C C . LEU A 1 110 ? -5.268 -2.029 14.744 1.00 98.00 110 LEU A C 1
ATOM 853 O O . LEU A 1 110 ? -6.135 -2.453 15.511 1.00 98.00 110 LEU A O 1
ATOM 857 N N . LYS A 1 111 ? -3.969 -2.091 15.056 1.00 97.06 111 LYS A N 1
ATOM 858 C CA . LYS A 1 111 ? -3.477 -2.690 16.304 1.00 97.06 111 LYS A CA 1
ATOM 859 C C . LYS A 1 111 ? -4.011 -1.990 17.556 1.00 97.06 111 LYS A C 1
ATOM 861 O O . LYS A 1 111 ? -4.251 -2.662 18.556 1.00 97.06 111 LYS A O 1
ATOM 866 N N . GLN A 1 112 ? -4.195 -0.669 17.534 1.00 97.44 112 GLN A N 1
ATOM 867 C CA . GLN A 1 112 ? -4.749 0.062 18.680 1.00 97.44 112 GLN A CA 1
ATOM 868 C C . GLN A 1 112 ? -6.264 -0.122 18.778 1.00 97.44 112 GLN A C 1
ATOM 870 O O . GLN A 1 112 ? -6.776 -0.309 19.880 1.00 97.44 112 GLN A O 1
ATOM 875 N N . CYS A 1 113 ? -6.974 -0.165 17.647 1.00 97.81 113 CYS A N 1
ATOM 876 C CA . CYS A 1 113 ? -8.407 -0.458 17.626 1.00 97.81 113 CYS A CA 1
ATOM 877 C C . CYS A 1 113 ? -8.685 -1.864 18.190 1.00 97.81 113 CYS A C 1
ATOM 879 O O . CYS A 1 113 ? -9.522 -2.009 19.077 1.00 97.81 113 CYS A O 1
ATOM 881 N N . LYS A 1 114 ? -7.892 -2.877 17.795 1.00 97.31 114 LYS A N 1
ATOM 882 C CA . LYS A 1 114 ? -7.957 -4.255 18.331 1.00 97.31 114 LYS A CA 1
ATOM 883 C C . LYS A 1 114 ? -7.773 -4.327 19.863 1.00 97.31 114 LYS A C 1
ATOM 885 O O . LYS A 1 114 ? -8.280 -5.253 20.496 1.00 97.31 114 LYS A O 1
ATOM 890 N N . LYS A 1 115 ? -7.061 -3.369 20.478 1.00 96.88 115 LYS A N 1
ATOM 891 C CA . LYS A 1 115 ? -6.888 -3.285 21.945 1.00 96.88 115 LYS A CA 1
ATOM 892 C C . LYS A 1 115 ? -8.075 -2.636 22.659 1.00 96.88 115 LYS A C 1
ATOM 894 O O . LYS A 1 115 ? -8.286 -2.905 23.838 1.00 96.88 115 LYS A O 1
ATOM 899 N N . ARG A 1 116 ? -8.833 -1.775 21.978 1.00 96.31 116 ARG A N 1
ATOM 900 C CA . ARG A 1 116 ? -9.967 -1.027 22.538 1.00 96.31 116 ARG A CA 1
ATOM 901 C C . ARG A 1 116 ? -11.288 -1.712 22.212 1.00 96.31 116 ARG A C 1
ATOM 903 O O . ARG A 1 116 ? -12.121 -1.167 21.493 1.00 96.31 116 ARG A O 1
ATOM 910 N N . ARG A 1 117 ? -11.488 -2.908 22.776 1.00 94.75 117 ARG A N 1
ATOM 911 C CA . ARG A 1 117 ? -12.732 -3.693 22.623 1.00 94.75 117 ARG A CA 1
ATOM 912 C C . ARG A 1 117 ? -13.971 -3.005 23.207 1.00 94.75 117 ARG A C 1
ATOM 914 O O . ARG A 1 117 ? -15.090 -3.373 22.883 1.00 94.75 117 ARG A O 1
ATOM 921 N N . ASP A 1 118 ? -13.767 -2.007 24.061 1.00 96.12 118 ASP A N 1
ATOM 922 C CA . ASP A 1 118 ? -14.808 -1.117 24.578 1.00 96.12 118 ASP A CA 1
ATOM 923 C C . ASP A 1 118 ? -15.281 -0.073 23.548 1.00 96.12 118 ASP A C 1
ATOM 925 O O . ASP A 1 118 ? -16.360 0.496 23.707 1.00 96.12 118 ASP A O 1
ATOM 929 N N . MET A 1 119 ? -14.484 0.185 22.504 1.00 96.81 119 MET A N 1
ATOM 930 C CA . MET A 1 119 ? -14.788 1.140 21.433 1.00 96.81 119 MET A CA 1
ATOM 931 C C . MET A 1 119 ? -15.089 0.461 20.096 1.00 96.81 119 MET A C 1
ATOM 933 O O . MET A 1 119 ? -15.924 0.950 19.348 1.00 96.81 119 MET A O 1
ATOM 937 N N . PHE A 1 120 ? -14.418 -0.645 19.776 1.00 97.56 120 PHE A N 1
ATOM 938 C CA . PHE A 1 120 ? -14.557 -1.317 18.486 1.00 97.56 120 PHE A CA 1
ATOM 939 C C . PHE A 1 120 ? -14.894 -2.789 18.680 1.00 97.56 120 PHE A C 1
ATOM 941 O O . PHE A 1 120 ? -14.215 -3.490 19.433 1.00 97.56 120 PHE A O 1
ATOM 948 N N . ASN A 1 121 ? -15.908 -3.264 17.961 1.00 96.44 121 ASN A N 1
ATOM 949 C CA . ASN A 1 121 ? -16.154 -4.695 17.802 1.00 96.44 121 ASN A CA 1
ATOM 950 C C . ASN A 1 121 ? -15.501 -5.234 16.515 1.00 96.44 121 ASN A C 1
ATOM 952 O O . ASN A 1 121 ? -15.103 -4.466 15.638 1.00 96.44 121 ASN A O 1
ATOM 956 N N . ASP A 1 122 ? -15.390 -6.559 16.407 1.00 95.94 122 ASP A N 1
ATOM 957 C CA . ASP A 1 122 ? -14.677 -7.213 15.304 1.00 95.94 122 ASP A CA 1
ATOM 958 C C . ASP A 1 122 ? -15.317 -6.933 13.929 1.00 95.94 122 ASP A C 1
ATOM 960 O O . ASP A 1 122 ? -14.593 -6.741 12.950 1.00 95.94 122 ASP A O 1
ATOM 964 N N . ASP A 1 123 ? -16.647 -6.814 13.856 1.00 96.50 123 ASP A N 1
ATOM 965 C CA . ASP A 1 123 ? -17.357 -6.490 12.612 1.00 96.50 123 ASP A CA 1
ATOM 966 C C . ASP A 1 123 ? -17.024 -5.073 12.129 1.00 96.50 123 ASP A C 1
ATOM 968 O O . ASP A 1 123 ? -16.749 -4.865 10.948 1.00 96.50 123 ASP A O 1
ATOM 972 N N . GLN A 1 124 ? -16.963 -4.098 13.040 1.00 96.25 124 GLN A N 1
ATOM 973 C CA . GLN A 1 124 ? -16.548 -2.732 12.710 1.00 96.25 124 GLN A CA 1
ATOM 974 C C . GLN A 1 124 ? -15.104 -2.687 12.218 1.00 96.25 124 GLN A C 1
ATOM 976 O O . GLN A 1 124 ? -14.810 -1.996 11.245 1.00 96.25 124 GLN A O 1
ATOM 981 N N . LEU A 1 125 ? -14.197 -3.432 12.859 1.00 97.69 125 LEU A N 1
ATOM 982 C CA . LEU A 1 125 ? -12.807 -3.512 12.406 1.00 97.69 125 LEU A CA 1
ATOM 983 C C . LEU A 1 125 ? -12.722 -4.107 11.000 1.00 97.69 125 LEU A C 1
ATOM 985 O O . LEU A 1 125 ? -11.991 -3.581 10.161 1.00 97.69 125 LEU A O 1
ATOM 989 N N . LYS A 1 126 ? -13.502 -5.158 10.727 1.00 97.31 126 LYS A N 1
ATOM 990 C CA . LYS A 1 126 ? -13.577 -5.775 9.402 1.00 97.31 126 LYS A CA 1
ATOM 991 C C . LYS A 1 126 ? -14.107 -4.803 8.348 1.00 97.31 126 LYS A C 1
ATOM 993 O O . LYS A 1 126 ? -13.539 -4.743 7.264 1.00 97.31 126 LYS A O 1
ATOM 998 N N . VAL A 1 127 ? -15.141 -4.021 8.662 1.00 96.94 127 VAL A N 1
ATOM 999 C CA . VAL A 1 127 ? -15.694 -3.018 7.736 1.00 96.94 127 VAL A CA 1
ATOM 1000 C C . VAL A 1 127 ? -14.695 -1.890 7.469 1.00 96.94 127 VAL A C 1
ATOM 1002 O O . VAL A 1 127 ? -14.470 -1.541 6.318 1.00 96.94 127 VAL A O 1
ATOM 1005 N N . ILE A 1 128 ? -14.070 -1.329 8.508 1.00 97.12 128 ILE A N 1
ATOM 1006 C CA . ILE A 1 128 ? -13.185 -0.159 8.374 1.00 97.12 128 ILE A CA 1
ATOM 1007 C C . ILE A 1 128 ? -11.871 -0.515 7.671 1.00 97.12 128 ILE A C 1
ATOM 1009 O O . ILE A 1 128 ? -11.386 0.251 6.840 1.00 97.12 128 ILE A O 1
ATOM 1013 N N . PHE A 1 129 ? -11.263 -1.647 8.033 1.00 98.12 129 PHE A N 1
ATOM 1014 C CA . PHE A 1 129 ? -9.910 -1.991 7.592 1.00 98.12 129 PHE A CA 1
ATOM 1015 C C . PHE A 1 129 ? -9.877 -3.049 6.486 1.00 98.12 129 PHE A C 1
ATOM 1017 O O . PHE A 1 129 ? -8.867 -3.146 5.789 1.00 98.12 129 PHE A O 1
ATOM 1024 N N . GLY A 1 130 ? -10.950 -3.822 6.291 1.00 97.38 130 GLY A N 1
ATOM 1025 C CA . GLY A 1 130 ? -11.015 -4.866 5.269 1.00 97.38 130 GLY A CA 1
ATOM 1026 C C . GLY A 1 130 ? -9.826 -5.826 5.339 1.00 97.38 130 GLY A C 1
ATOM 1027 O O . GLY A 1 130 ? -9.405 -6.245 6.418 1.00 97.38 130 GLY A O 1
ATOM 1028 N N . ASN A 1 131 ? -9.249 -6.120 4.175 1.00 97.88 131 ASN A N 1
ATOM 1029 C CA . ASN A 1 131 ? -8.061 -6.957 4.006 1.00 97.88 131 ASN A CA 1
ATOM 1030 C C . ASN A 1 131 ? -6.742 -6.145 3.956 1.00 97.88 131 ASN A C 1
ATOM 1032 O O . ASN A 1 131 ? -5.776 -6.557 3.315 1.00 97.88 131 ASN A O 1
ATOM 1036 N N . ILE A 1 132 ? -6.655 -4.985 4.629 1.00 98.38 132 ILE A N 1
ATOM 1037 C CA . ILE A 1 132 ? -5.446 -4.130 4.589 1.00 98.38 132 ILE A CA 1
ATOM 1038 C C . ILE A 1 132 ? -4.176 -4.835 5.097 1.00 98.38 132 ILE A C 1
ATOM 1040 O O . ILE A 1 132 ? -3.083 -4.559 4.603 1.00 98.38 132 ILE A O 1
ATOM 1044 N N . GLU A 1 133 ? -4.301 -5.758 6.060 1.00 98.50 133 GLU A N 1
ATOM 1045 C CA . GLU A 1 133 ? -3.165 -6.552 6.551 1.00 98.50 133 GLU A CA 1
ATOM 1046 C C . GLU A 1 133 ? -2.625 -7.484 5.453 1.00 98.50 133 GLU A C 1
ATOM 1048 O O . GLU A 1 133 ? -1.413 -7.686 5.374 1.00 98.50 133 GLU A O 1
ATOM 1053 N N . ASP A 1 134 ? -3.491 -7.998 4.575 1.00 98.56 134 ASP A N 1
ATOM 1054 C CA . ASP A 1 134 ? -3.090 -8.848 3.450 1.00 98.56 134 ASP A CA 1
ATOM 1055 C C . ASP A 1 134 ? -2.402 -8.024 2.362 1.00 98.56 134 ASP A C 1
ATOM 1057 O O . ASP A 1 134 ? -1.343 -8.420 1.874 1.00 98.56 134 ASP A O 1
ATOM 1061 N N . ILE A 1 135 ? -2.923 -6.826 2.066 1.00 98.62 135 ILE A N 1
ATOM 1062 C CA . ILE A 1 135 ? -2.255 -5.859 1.182 1.00 98.62 135 ILE A CA 1
ATOM 1063 C C . ILE A 1 135 ? -0.859 -5.526 1.709 1.00 98.62 135 ILE A C 1
ATOM 1065 O O . ILE A 1 135 ? 0.105 -5.542 0.947 1.00 98.62 135 ILE A O 1
ATOM 1069 N N . TYR A 1 136 ? -0.718 -5.270 3.011 1.00 98.75 136 TYR A N 1
ATOM 1070 C CA . TYR A 1 136 ? 0.584 -4.983 3.609 1.00 98.75 136 TYR A CA 1
ATOM 1071 C C . TYR A 1 136 ? 1.566 -6.155 3.481 1.00 98.75 136 TYR A C 1
ATOM 1073 O O . TYR A 1 136 ? 2.723 -5.948 3.108 1.00 98.75 136 TYR A O 1
ATOM 1081 N N . ARG A 1 137 ? 1.115 -7.391 3.730 1.00 98.62 137 ARG A N 1
ATOM 1082 C CA . ARG A 1 137 ? 1.944 -8.599 3.563 1.00 98.62 137 ARG A CA 1
ATOM 1083 C C . ARG A 1 137 ? 2.372 -8.811 2.115 1.00 98.62 137 ARG A C 1
ATOM 1085 O O . ARG A 1 137 ? 3.542 -9.099 1.878 1.00 98.62 137 ARG A O 1
ATOM 1092 N N . PHE A 1 138 ? 1.449 -8.654 1.170 1.00 98.56 138 PHE A N 1
ATOM 1093 C CA . PHE A 1 138 ? 1.753 -8.714 -0.256 1.00 98.56 138 PHE A CA 1
ATOM 1094 C C . PHE A 1 138 ? 2.802 -7.662 -0.632 1.00 98.56 138 PHE A C 1
ATOM 1096 O O . PHE A 1 138 ? 3.835 -7.989 -1.214 1.00 98.56 138 PHE A O 1
ATOM 1103 N N . GLN A 1 139 ? 2.584 -6.415 -0.209 1.00 98.25 139 GLN A N 1
ATOM 1104 C CA . GLN A 1 139 ? 3.462 -5.297 -0.523 1.00 98.25 139 GLN A CA 1
ATOM 1105 C C . GLN A 1 139 ? 4.882 -5.492 0.034 1.00 98.25 139 GLN A C 1
ATOM 1107 O O . GLN A 1 139 ? 5.845 -5.117 -0.625 1.00 98.25 139 GLN A O 1
ATOM 1112 N N . LEU A 1 140 ? 5.041 -6.112 1.211 1.00 98.38 140 LEU A N 1
ATOM 1113 C CA . LEU A 1 140 ? 6.356 -6.483 1.758 1.00 98.38 140 LEU A CA 1
ATOM 1114 C C . LEU A 1 140 ? 7.136 -7.418 0.829 1.00 98.38 140 LEU A C 1
ATOM 1116 O O . LEU A 1 140 ? 8.332 -7.210 0.629 1.00 98.38 140 LEU A O 1
ATOM 1120 N N . GLY A 1 141 ? 6.474 -8.434 0.270 1.00 98.12 141 GLY A N 1
ATOM 1121 C CA . GLY A 1 141 ? 7.091 -9.339 -0.701 1.00 98.12 141 GLY A CA 1
ATOM 1122 C C . GLY A 1 141 ? 7.457 -8.612 -1.991 1.00 98.12 141 GLY A C 1
ATOM 1123 O O . GLY A 1 141 ? 8.611 -8.649 -2.412 1.00 98.12 141 GLY A O 1
ATOM 1124 N N . PHE A 1 142 ? 6.497 -7.867 -2.538 1.00 98.31 142 PHE A N 1
ATOM 1125 C CA . PHE A 1 142 ? 6.663 -7.140 -3.789 1.00 98.31 142 PHE A CA 1
ATOM 1126 C C . PHE A 1 142 ? 7.806 -6.111 -3.736 1.00 98.31 142 PHE A C 1
ATOM 1128 O O . PHE A 1 142 ? 8.678 -6.107 -4.601 1.00 98.31 142 PHE A O 1
ATOM 1135 N N . VAL A 1 143 ? 7.866 -5.279 -2.687 1.00 98.31 143 VAL A N 1
ATOM 1136 C CA . VAL A 1 143 ? 8.937 -4.278 -2.523 1.00 98.31 143 VAL A CA 1
ATOM 1137 C C . VAL A 1 143 ? 10.297 -4.934 -2.325 1.00 98.31 143 VAL A C 1
ATOM 1139 O O . VAL A 1 143 ? 11.271 -4.483 -2.918 1.00 98.31 143 VAL A O 1
ATOM 1142 N N . ARG A 1 144 ? 10.375 -6.017 -1.543 1.00 98.25 144 ARG A N 1
ATOM 1143 C CA . ARG A 1 144 ? 11.625 -6.767 -1.366 1.00 98.25 144 ARG A CA 1
ATOM 1144 C C . ARG A 1 144 ? 12.167 -7.256 -2.708 1.00 98.25 144 ARG A C 1
ATOM 1146 O O . ARG A 1 144 ? 13.372 -7.196 -2.931 1.00 98.25 144 ARG A O 1
ATOM 1153 N N . ASP A 1 145 ? 11.303 -7.769 -3.577 1.00 97.81 145 ASP A N 1
ATOM 1154 C CA . ASP A 1 145 ? 11.741 -8.317 -4.859 1.00 97.81 145 ASP A CA 1
ATOM 1155 C C . ASP A 1 145 ? 12.065 -7.204 -5.874 1.00 97.81 145 ASP A C 1
ATOM 1157 O O . ASP A 1 145 ? 13.054 -7.328 -6.593 1.00 97.81 145 ASP A O 1
ATOM 1161 N N . LEU A 1 146 ? 11.381 -6.053 -5.821 1.00 97.19 146 LEU A N 1
ATOM 1162 C CA . LEU A 1 146 ? 11.806 -4.838 -6.534 1.00 97.19 146 LEU A CA 1
ATOM 1163 C C . LEU A 1 146 ? 13.186 -4.338 -6.085 1.00 97.19 146 LEU A C 1
ATOM 1165 O O . LEU A 1 146 ? 14.008 -3.962 -6.916 1.00 97.19 146 LEU A O 1
ATOM 1169 N N . GLU A 1 147 ? 13.457 -4.331 -4.778 1.00 97.25 147 GLU A N 1
ATOM 1170 C CA . GLU A 1 147 ? 14.748 -3.899 -4.230 1.00 97.25 147 GLU A CA 1
ATOM 1171 C C . GLU A 1 147 ? 15.896 -4.822 -4.653 1.00 97.25 147 GLU A C 1
ATOM 1173 O O . GLU A 1 147 ? 17.012 -4.341 -4.829 1.00 97.25 147 GLU A O 1
ATOM 1178 N N . LYS A 1 148 ? 15.633 -6.116 -4.885 1.00 97.06 148 LYS A N 1
ATOM 1179 C CA . LYS A 1 148 ? 16.629 -7.045 -5.445 1.00 97.06 148 LYS A CA 1
ATOM 1180 C C . LYS A 1 148 ? 16.975 -6.740 -6.902 1.00 97.06 148 LYS A C 1
ATOM 1182 O O . LYS A 1 148 ? 18.123 -6.930 -7.281 1.00 97.06 148 LYS A O 1
ATOM 1187 N N . GLN A 1 149 ? 16.001 -6.294 -7.698 1.00 94.19 149 GLN A N 1
ATOM 1188 C CA . GLN A 1 149 ? 16.211 -5.949 -9.112 1.00 94.19 149 GLN A CA 1
ATOM 1189 C C . GLN A 1 149 ? 16.733 -4.521 -9.320 1.00 94.19 149 GLN A C 1
ATOM 1191 O O . GLN A 1 149 ? 17.043 -4.123 -10.444 1.00 94.19 149 GLN A O 1
ATOM 1196 N N . PHE A 1 150 ? 16.801 -3.717 -8.258 1.00 96.31 150 PHE A N 1
ATOM 1197 C CA . PHE A 1 150 ? 17.240 -2.332 -8.339 1.00 96.31 150 PHE A CA 1
ATOM 1198 C C . PHE A 1 150 ? 18.769 -2.232 -8.367 1.00 96.31 150 PHE A C 1
ATOM 1200 O O . PHE A 1 150 ? 19.447 -2.513 -7.376 1.00 96.31 150 PHE A O 1
ATOM 1207 N N . ASN A 1 151 ? 19.313 -1.759 -9.488 1.00 94.62 151 ASN A N 1
ATOM 1208 C CA . ASN A 1 151 ? 20.732 -1.451 -9.601 1.00 94.62 151 ASN A CA 1
ATOM 1209 C C . ASN A 1 151 ? 21.001 -0.058 -9.004 1.00 94.62 151 ASN A C 1
ATOM 1211 O O . ASN A 1 151 ? 20.502 0.955 -9.490 1.00 94.62 151 ASN A O 1
ATOM 1215 N N . THR A 1 152 ? 21.782 -0.009 -7.924 1.00 93.38 152 THR A N 1
ATOM 1216 C CA . THR A 1 152 ? 22.064 1.246 -7.206 1.00 93.38 152 THR A CA 1
ATOM 1217 C C . THR A 1 152 ? 23.106 2.111 -7.921 1.00 93.38 152 THR A C 1
ATOM 1219 O O . THR A 1 152 ? 23.051 3.335 -7.808 1.00 93.38 152 THR A O 1
ATOM 1222 N N . GLU A 1 153 ? 24.038 1.497 -8.651 1.00 94.56 153 GLU A N 1
ATOM 1223 C CA . GLU A 1 153 ? 25.090 2.205 -9.390 1.00 94.56 153 GLU A CA 1
ATOM 1224 C C . GLU A 1 153 ? 24.548 2.741 -10.718 1.00 94.56 153 GLU A C 1
ATOM 1226 O O . GLU A 1 153 ? 24.770 3.899 -11.070 1.00 94.56 153 GLU A O 1
ATOM 1231 N N . GLU A 1 154 ? 23.741 1.928 -11.400 1.00 93.25 154 GLU A N 1
ATOM 1232 C CA . GLU A 1 154 ? 23.142 2.245 -12.692 1.00 93.25 154 GLU A CA 1
ATOM 1233 C C . GLU A 1 154 ? 21.621 2.009 -12.674 1.00 93.25 154 GLU A C 1
ATOM 1235 O O . GLU A 1 154 ? 21.127 1.031 -13.239 1.00 93.25 154 GLU A O 1
ATOM 1240 N N . PRO A 1 155 ? 20.822 2.917 -12.072 1.00 94.94 155 PRO A N 1
ATOM 1241 C CA . PRO A 1 155 ? 19.375 2.726 -11.926 1.00 94.94 155 PRO A CA 1
ATOM 1242 C C . PRO A 1 155 ? 18.641 2.474 -13.242 1.00 94.94 155 PRO A C 1
ATOM 1244 O O . PRO A 1 155 ? 17.680 1.706 -13.274 1.00 94.94 155 PRO A O 1
ATOM 1247 N N . HIS A 1 156 ? 19.116 3.078 -14.334 1.00 92.94 156 HIS A N 1
ATOM 1248 C CA . HIS A 1 156 ? 18.590 2.903 -15.686 1.00 92.94 156 HIS A CA 1
ATOM 1249 C C . HIS A 1 156 ? 18.817 1.503 -16.275 1.00 92.94 156 HIS A C 1
ATOM 1251 O O . HIS A 1 156 ? 18.257 1.235 -17.330 1.00 92.94 156 HIS A O 1
ATOM 1257 N N . LEU A 1 157 ? 19.559 0.609 -15.617 1.00 92.94 157 LEU A N 1
ATOM 1258 C CA . LEU A 1 157 ? 19.690 -0.802 -15.995 1.00 92.94 157 LEU A CA 1
ATOM 1259 C C . LEU A 1 157 ? 18.788 -1.726 -15.163 1.00 92.94 157 LEU A C 1
ATOM 1261 O O . LEU A 1 157 ? 18.744 -2.921 -15.412 1.00 92.94 157 LEU A O 1
ATOM 1265 N N . SER A 1 158 ? 18.030 -1.198 -14.191 1.00 93.88 158 SER A N 1
ATOM 1266 C CA . SER A 1 158 ? 17.185 -2.042 -13.330 1.00 93.88 158 SER A CA 1
ATOM 1267 C C . SER A 1 158 ? 16.068 -2.736 -14.120 1.00 93.88 158 SER A C 1
ATOM 1269 O O . SER A 1 158 ? 15.362 -2.097 -14.920 1.00 93.88 158 SER A O 1
ATOM 1271 N N . GLU A 1 159 ? 15.850 -4.019 -13.829 1.00 91.12 159 GLU A N 1
ATOM 1272 C CA . GLU A 1 159 ? 14.866 -4.882 -14.489 1.00 91.12 159 GLU A CA 1
ATOM 1273 C C . GLU A 1 159 ? 13.658 -5.166 -13.595 1.00 91.12 159 GLU A C 1
ATOM 1275 O O . GLU A 1 159 ? 13.442 -6.262 -13.089 1.00 91.12 159 GLU A O 1
ATOM 1280 N N . ILE A 1 160 ? 12.839 -4.138 -13.378 1.00 90.25 160 ILE A N 1
ATOM 1281 C CA . ILE A 1 160 ? 11.706 -4.229 -12.445 1.00 90.25 160 ILE A CA 1
ATOM 1282 C C . ILE A 1 160 ? 10.424 -4.816 -13.058 1.00 90.25 160 ILE A C 1
ATOM 1284 O O . ILE A 1 160 ? 9.493 -5.127 -12.321 1.00 90.25 160 ILE A O 1
ATOM 1288 N N . GLY A 1 161 ? 10.353 -4.969 -14.387 1.00 88.56 161 GLY A N 1
ATOM 1289 C CA . GLY A 1 161 ? 9.197 -5.530 -15.102 1.00 88.56 161 GLY A CA 1
ATOM 1290 C C . GLY A 1 161 ? 8.832 -6.955 -14.655 1.00 88.56 161 GLY A C 1
ATOM 1291 O O . GLY A 1 161 ? 7.680 -7.169 -14.266 1.00 88.56 161 GLY A O 1
ATOM 1292 N N . PRO A 1 162 ? 9.792 -7.903 -14.619 1.00 87.81 162 PRO A N 1
ATOM 1293 C CA . PRO A 1 162 ? 9.577 -9.261 -14.121 1.00 87.81 162 PRO A CA 1
ATOM 1294 C C . PRO A 1 162 ? 8.907 -9.322 -12.744 1.00 87.81 162 PRO A C 1
ATOM 1296 O O . PRO A 1 162 ? 7.984 -10.112 -12.555 1.00 87.81 162 PRO A O 1
ATOM 1299 N N . CYS A 1 163 ? 9.270 -8.432 -11.810 1.00 91.50 163 CYS A N 1
ATOM 1300 C CA . CYS A 1 163 ? 8.660 -8.404 -10.478 1.00 91.50 163 CYS A CA 1
ATOM 1301 C C . CYS A 1 163 ? 7.138 -8.226 -10.532 1.00 91.50 163 CYS A C 1
ATOM 1303 O O . CYS A 1 163 ? 6.421 -8.854 -9.753 1.00 91.50 163 CYS A O 1
ATOM 1305 N N . PHE A 1 164 ? 6.631 -7.385 -11.439 1.00 90.62 164 PHE A N 1
ATOM 1306 C CA . PHE A 1 164 ? 5.191 -7.178 -11.599 1.00 90.62 164 PHE A CA 1
ATOM 1307 C C . PHE A 1 164 ? 4.492 -8.396 -12.221 1.00 90.62 164 PHE A C 1
ATOM 1309 O O . PHE A 1 164 ? 3.354 -8.674 -11.845 1.00 90.62 164 PHE A O 1
ATOM 1316 N N . LEU A 1 165 ? 5.146 -9.132 -13.133 1.00 85.81 165 LEU A N 1
ATOM 1317 C CA . LEU A 1 165 ? 4.580 -10.353 -13.730 1.00 85.81 165 LEU A CA 1
ATOM 1318 C C . LEU A 1 165 ? 4.487 -11.483 -12.714 1.00 85.81 165 LEU A C 1
ATOM 1320 O O . LEU A 1 165 ? 3.448 -12.129 -12.602 1.00 85.81 165 LEU A O 1
ATOM 1324 N N . GLU A 1 166 ? 5.560 -11.706 -11.960 1.00 89.81 166 GLU A N 1
ATOM 1325 C CA . GLU A 1 166 ? 5.616 -12.755 -10.941 1.00 89.81 166 GLU A CA 1
ATOM 1326 C C . GLU A 1 166 ? 4.563 -12.541 -9.846 1.00 89.81 166 GLU A C 1
ATOM 1328 O O . GLU A 1 166 ? 4.026 -13.499 -9.294 1.00 89.81 166 GLU A O 1
ATOM 1333 N N . HIS A 1 167 ? 4.227 -11.280 -9.561 1.00 92.50 167 HIS A N 1
ATOM 1334 C CA . HIS A 1 167 ? 3.263 -10.897 -8.530 1.00 92.50 167 HIS A CA 1
ATOM 1335 C C . HIS A 1 167 ? 1.858 -10.580 -9.069 1.00 92.50 167 HIS A C 1
ATOM 1337 O O . HIS A 1 167 ? 1.005 -10.154 -8.288 1.00 92.50 167 HIS A O 1
ATOM 1343 N N . GLN A 1 168 ? 1.588 -10.781 -10.367 1.00 88.12 168 GLN A N 1
ATOM 1344 C CA . GLN A 1 168 ? 0.359 -10.307 -11.023 1.00 88.12 168 GLN A CA 1
ATOM 1345 C C . GLN A 1 168 ? -0.930 -10.794 -10.338 1.00 88.12 168 GLN A C 1
ATOM 1347 O O . GLN A 1 168 ? -1.832 -9.996 -10.078 1.00 88.12 168 GLN A O 1
ATOM 1352 N N . ASP A 1 169 ? -0.980 -12.071 -9.952 1.00 89.00 169 ASP A N 1
ATOM 1353 C CA . ASP A 1 169 ? -2.136 -12.664 -9.269 1.00 89.00 169 ASP A CA 1
ATOM 1354 C C . ASP A 1 169 ? -2.314 -12.097 -7.856 1.00 89.00 169 ASP A C 1
ATOM 1356 O O . ASP A 1 169 ? -3.431 -11.968 -7.356 1.00 89.00 169 ASP A O 1
ATOM 1360 N N . GLY A 1 170 ? -1.217 -11.702 -7.207 1.00 92.50 170 GLY A N 1
ATOM 1361 C CA . GLY A 1 170 ? -1.242 -11.120 -5.870 1.00 92.50 170 GLY A CA 1
ATOM 1362 C C . GLY A 1 170 ? -1.921 -9.750 -5.822 1.00 92.50 170 GLY A C 1
ATOM 1363 O O . GLY A 1 170 ? -2.541 -9.421 -4.813 1.00 92.50 170 GLY A O 1
ATOM 1364 N N . PHE A 1 171 ? -1.914 -8.982 -6.919 1.00 91.31 171 PHE A N 1
ATOM 1365 C CA . PHE A 1 171 ? -2.646 -7.711 -6.995 1.00 91.31 171 PHE A CA 1
ATOM 1366 C C . PHE A 1 171 ? -4.174 -7.890 -6.967 1.00 91.31 171 PHE A C 1
ATOM 1368 O O . PHE A 1 171 ? -4.900 -6.929 -6.699 1.00 91.31 171 PHE A O 1
ATOM 1375 N N . TRP A 1 172 ? -4.686 -9.109 -7.161 1.00 91.00 172 TRP A N 1
ATOM 1376 C CA . TRP A 1 172 ? -6.121 -9.398 -7.125 1.00 91.00 172 TRP A CA 1
ATOM 1377 C C . TRP A 1 172 ? -6.785 -9.034 -5.785 1.00 91.00 172 TRP A C 1
ATOM 1379 O O . TRP A 1 172 ? -7.942 -8.604 -5.758 1.00 91.00 172 TRP A O 1
ATOM 1389 N N . ILE A 1 173 ? -6.046 -9.098 -4.672 1.00 94.31 173 ILE A N 1
ATOM 1390 C CA . ILE A 1 173 ? -6.548 -8.740 -3.331 1.00 94.31 173 ILE A CA 1
ATOM 1391 C C . ILE A 1 173 ? -7.030 -7.280 -3.233 1.00 94.31 173 ILE A C 1
ATOM 1393 O O . ILE A 1 173 ? -7.874 -6.959 -2.393 1.00 94.31 173 ILE A O 1
ATOM 1397 N N . TYR A 1 174 ? -6.554 -6.392 -4.115 1.00 92.75 174 TYR A N 1
ATOM 1398 C CA . TYR A 1 174 ? -7.013 -5.002 -4.181 1.00 92.75 174 TYR A CA 1
ATOM 1399 C C . TYR A 1 174 ? -8.462 -4.887 -4.673 1.00 92.75 174 TYR A C 1
ATOM 1401 O O . TYR A 1 174 ? -9.120 -3.892 -4.368 1.00 92.75 174 TYR A O 1
ATOM 1409 N N . SER A 1 175 ? -8.985 -5.886 -5.395 1.00 87.75 175 SER A N 1
ATOM 1410 C CA . SER A 1 175 ? -10.390 -5.908 -5.820 1.00 87.75 175 SER A CA 1
ATOM 1411 C C . SER A 1 175 ? -11.331 -5.960 -4.620 1.00 87.75 175 SER A C 1
ATOM 1413 O O . SER A 1 175 ? -12.268 -5.166 -4.540 1.00 87.75 175 SER A O 1
ATOM 1415 N N . GLU A 1 176 ? -11.060 -6.846 -3.659 1.00 90.25 176 GLU A N 1
ATOM 1416 C CA . GLU A 1 176 ? -11.828 -6.916 -2.412 1.00 90.25 176 GLU A CA 1
ATOM 1417 C C . GLU A 1 176 ? -11.771 -5.582 -1.658 1.00 90.25 176 GLU A C 1
ATOM 1419 O O . GLU A 1 176 ? -12.809 -5.038 -1.280 1.00 90.25 176 GLU A O 1
ATOM 1424 N N . TYR A 1 177 ? -10.572 -5.014 -1.513 1.00 92.38 177 TYR A N 1
ATOM 1425 C CA . TYR A 1 177 ? -10.384 -3.752 -0.803 1.00 92.38 177 TYR A CA 1
ATOM 1426 C C . TYR A 1 177 ? -11.176 -2.602 -1.433 1.00 92.38 177 TYR A C 1
ATOM 1428 O O . TYR A 1 177 ? -11.877 -1.870 -0.737 1.00 92.38 177 TYR A O 1
ATOM 1436 N N . CYS A 1 178 ? -11.106 -2.460 -2.760 1.00 87.75 178 CYS A N 1
ATOM 1437 C CA . CYS A 1 178 ? -11.824 -1.411 -3.484 1.00 87.75 178 CYS A CA 1
ATOM 1438 C C . CYS A 1 178 ? -13.345 -1.567 -3.363 1.00 87.75 178 CYS A C 1
ATOM 1440 O O . CYS A 1 178 ? -14.043 -0.566 -3.201 1.00 87.75 178 CYS A O 1
ATOM 1442 N N . ASN A 1 179 ? -13.853 -2.803 -3.412 1.00 84.88 179 ASN A N 1
ATOM 1443 C CA . ASN A 1 179 ? -15.284 -3.079 -3.288 1.00 84.88 179 ASN A CA 1
ATOM 1444 C C . ASN A 1 179 ? -15.826 -2.705 -1.900 1.00 84.88 179 ASN A C 1
ATOM 1446 O O . ASN A 1 179 ? -16.924 -2.165 -1.806 1.00 84.88 179 ASN A O 1
ATOM 1450 N N . ASN A 1 180 ? -15.038 -2.931 -0.847 1.00 86.94 180 ASN A N 1
ATOM 1451 C CA . ASN A 1 180 ? -15.442 -2.668 0.536 1.00 86.94 180 ASN A CA 1
ATOM 1452 C C . ASN A 1 180 ? -15.177 -1.216 0.984 1.00 86.94 180 ASN A C 1
ATOM 1454 O O . ASN A 1 180 ? -15.661 -0.787 2.032 1.00 86.94 180 ASN A O 1
ATOM 1458 N N . HIS A 1 181 ? -14.412 -0.434 0.212 1.00 85.50 181 HIS A N 1
ATOM 1459 C CA . HIS A 1 181 ? -13.936 0.885 0.641 1.00 85.50 181 HIS A CA 1
ATOM 1460 C C . HIS A 1 181 ? -15.067 1.893 0.912 1.00 85.50 181 HIS A C 1
ATOM 1462 O O . HIS A 1 181 ? -14.956 2.722 1.814 1.00 85.50 181 HIS A O 1
ATOM 1468 N N . VAL A 1 182 ? -16.179 1.814 0.171 1.00 83.12 182 VAL A N 1
ATOM 1469 C CA . VAL A 1 182 ? -17.336 2.703 0.389 1.00 83.12 182 VAL A CA 1
ATOM 1470 C C . VAL A 1 182 ? -17.948 2.480 1.772 1.00 83.12 182 VAL A C 1
ATOM 1472 O O . VAL A 1 182 ? -18.205 3.448 2.491 1.00 83.12 182 VAL A O 1
ATOM 1475 N N . ASP A 1 183 ? -18.115 1.220 2.169 1.00 88.56 183 ASP A N 1
ATOM 1476 C CA . ASP A 1 183 ? -18.668 0.860 3.475 1.00 88.56 183 ASP A CA 1
ATOM 1477 C C . ASP A 1 183 ? -17.724 1.291 4.607 1.00 88.56 183 ASP A C 1
ATOM 1479 O O . ASP A 1 183 ? -18.175 1.842 5.616 1.00 88.56 183 ASP A O 1
ATOM 1483 N N . ALA A 1 184 ? -16.408 1.154 4.404 1.00 90.69 184 ALA A N 1
ATOM 1484 C CA . ALA A 1 184 ? -15.394 1.662 5.327 1.00 90.69 184 ALA A CA 1
ATOM 1485 C C . ALA A 1 184 ? -15.524 3.181 5.552 1.00 90.69 184 ALA A C 1
ATOM 1487 O O . ALA A 1 184 ? -15.537 3.647 6.695 1.00 90.69 184 ALA A O 1
ATOM 1488 N N . CYS A 1 185 ? -15.673 3.966 4.476 1.00 85.88 185 CYS A N 1
ATOM 1489 C CA . CYS A 1 185 ? -15.871 5.415 4.560 1.00 85.88 185 CYS A CA 1
ATOM 1490 C C . CYS A 1 185 ? -17.164 5.786 5.301 1.00 85.88 185 CYS A C 1
ATOM 1492 O O . CYS A 1 185 ? -17.176 6.733 6.096 1.00 85.88 185 CYS A O 1
ATOM 1494 N N . MET A 1 186 ? -18.254 5.055 5.052 1.00 90.19 186 MET A N 1
ATOM 1495 C CA . MET A 1 186 ? -19.536 5.282 5.721 1.00 90.19 186 MET A CA 1
ATOM 1496 C C . MET A 1 186 ? -19.445 5.001 7.223 1.00 90.19 186 MET A C 1
ATOM 1498 O O . MET A 1 186 ? -19.885 5.829 8.027 1.00 90.19 186 MET A O 1
ATOM 1502 N N . GLU A 1 187 ? -18.828 3.884 7.609 1.00 96.19 187 GLU A N 1
ATOM 1503 C CA . GLU A 1 187 ? -18.654 3.520 9.016 1.00 96.19 187 GLU A CA 1
ATOM 1504 C C . GLU A 1 187 ? -17.731 4.508 9.742 1.00 96.19 187 GLU A C 1
ATOM 1506 O O . GLU A 1 187 ? -18.070 4.984 10.827 1.00 96.19 187 GLU A O 1
ATOM 1511 N N . LEU A 1 188 ? -16.623 4.928 9.122 1.00 93.88 188 LEU A N 1
ATOM 1512 C CA . LEU A 1 188 ? -15.762 5.974 9.683 1.00 93.88 188 LEU A CA 1
ATOM 1513 C C . LEU A 1 188 ? -16.500 7.300 9.854 1.00 93.88 188 LEU A C 1
ATOM 1515 O O . LEU A 1 188 ? -16.430 7.905 10.923 1.00 93.88 188 LEU A O 1
ATOM 1519 N N . THR A 1 189 ? -17.263 7.735 8.849 1.00 93.50 189 THR A N 1
ATOM 1520 C CA . THR A 1 189 ? -18.066 8.966 8.938 1.00 93.50 189 THR A CA 1
ATOM 1521 C C . THR A 1 189 ? -19.062 8.899 10.094 1.00 93.50 189 THR A C 1
ATOM 1523 O O . THR A 1 189 ? -19.280 9.894 10.789 1.00 93.50 189 THR A O 1
ATOM 1526 N N . ARG A 1 190 ? -19.662 7.727 10.329 1.00 96.12 190 ARG A N 1
ATOM 1527 C CA . ARG A 1 190 ? -20.579 7.494 11.448 1.00 96.12 190 ARG A CA 1
ATOM 1528 C C . ARG A 1 190 ? -19.859 7.589 12.794 1.00 96.12 190 ARG A C 1
ATOM 1530 O O . ARG A 1 190 ? -20.351 8.287 13.679 1.00 96.12 190 ARG A O 1
ATOM 1537 N N . LEU A 1 191 ? -18.709 6.931 12.945 1.00 96.00 191 LEU A N 1
ATOM 1538 C CA . LEU A 1 191 ? -17.923 6.932 14.186 1.00 96.00 191 LEU A CA 1
ATOM 1539 C C . LEU A 1 191 ? -17.363 8.313 14.520 1.00 96.00 191 LEU A C 1
ATOM 1541 O O . LEU A 1 191 ? -17.406 8.733 15.673 1.00 96.00 191 LEU A O 1
ATOM 1545 N N . MET A 1 192 ? -16.931 9.061 13.506 1.00 94.19 192 MET A N 1
ATOM 1546 C CA . MET A 1 192 ? -16.402 10.416 13.658 1.00 94.19 192 MET A CA 1
ATOM 1547 C C . MET A 1 192 ? -17.449 11.439 14.124 1.00 94.19 192 MET A C 1
ATOM 1549 O O . MET A 1 192 ? -17.086 12.583 14.380 1.00 94.19 192 MET A O 1
ATOM 1553 N N . ARG A 1 193 ? -18.729 11.068 14.280 1.00 95.75 193 ARG A N 1
ATOM 1554 C CA . ARG A 1 193 ? -19.738 11.910 14.954 1.00 95.75 193 ARG A CA 1
ATOM 1555 C C . ARG A 1 193 ? -19.598 11.909 16.477 1.00 95.75 193 ARG A C 1
ATOM 1557 O O . ARG A 1 193 ? -20.101 12.822 17.123 1.00 95.75 193 ARG A O 1
ATOM 1564 N N . ASP A 1 194 ? -18.937 10.905 17.046 1.00 96.81 194 ASP A N 1
ATOM 1565 C CA . ASP A 1 194 ? -18.643 10.820 18.474 1.00 96.81 194 ASP A CA 1
ATOM 1566 C C . ASP A 1 194 ? -17.192 11.266 18.723 1.00 96.81 194 ASP A C 1
ATOM 1568 O O . ASP A 1 194 ? -16.233 10.681 18.209 1.00 96.81 194 ASP A O 1
ATOM 1572 N N . GLY A 1 195 ? -17.033 12.317 19.535 1.00 96.62 195 GLY A N 1
ATOM 1573 C CA . GLY A 1 195 ? -15.737 12.926 19.845 1.00 96.62 195 GLY A CA 1
ATOM 1574 C C . GLY A 1 195 ? -14.719 11.948 20.438 1.00 96.62 195 GLY A C 1
ATOM 1575 O O . GLY A 1 195 ? -13.517 12.125 20.250 1.00 96.62 195 GLY A O 1
ATOM 1576 N N . ARG A 1 196 ? -15.165 10.858 21.079 1.00 97.31 196 ARG A N 1
ATOM 1577 C CA . ARG A 1 196 ? -14.264 9.816 21.598 1.00 97.31 196 ARG A CA 1
ATOM 1578 C C . ARG A 1 196 ? -13.452 9.154 20.484 1.00 97.31 196 ARG A C 1
ATOM 1580 O O . ARG A 1 196 ? -12.261 8.915 20.676 1.00 97.31 196 ARG A O 1
ATOM 1587 N N . TYR A 1 197 ? -14.061 8.890 19.326 1.00 97.38 197 TYR A N 1
ATOM 1588 C CA . TYR A 1 197 ? -13.360 8.308 18.176 1.00 97.38 197 TYR A CA 1
ATOM 1589 C C . TYR A 1 197 ? -12.462 9.332 17.490 1.00 97.38 197 TYR A C 1
ATOM 1591 O O . TYR A 1 197 ? -11.352 8.984 17.099 1.00 97.38 197 TYR A O 1
ATOM 1599 N N . GLN A 1 198 ? -12.894 10.596 17.413 1.00 96.50 198 GLN A N 1
ATOM 1600 C CA . GLN A 1 198 ? -12.066 11.677 16.873 1.00 96.50 198 GLN A CA 1
ATOM 1601 C C . GLN A 1 198 ? -10.750 11.803 17.652 1.00 96.50 198 GLN A C 1
ATOM 1603 O O . GLN A 1 198 ? -9.671 11.740 17.066 1.00 96.50 198 GLN A O 1
ATOM 1608 N N . HIS A 1 199 ? -10.830 11.903 18.983 1.00 97.25 199 HIS A N 1
ATOM 1609 C CA . HIS A 1 199 ? -9.648 11.978 19.843 1.00 97.25 199 HIS A CA 1
ATOM 1610 C C . HIS A 1 199 ? -8.794 10.713 19.771 1.00 97.25 199 HIS A C 1
ATOM 1612 O O . HIS A 1 199 ? -7.568 10.798 19.770 1.00 97.25 199 HIS A O 1
ATOM 1618 N N . PHE A 1 200 ? -9.426 9.540 19.694 1.00 97.88 200 PHE A N 1
ATOM 1619 C CA . PHE A 1 200 ? -8.712 8.275 19.581 1.00 97.88 200 PHE A CA 1
ATOM 1620 C C . PHE A 1 200 ? -7.900 8.179 18.280 1.00 97.88 200 PHE A C 1
ATOM 1622 O O . PHE A 1 200 ? -6.709 7.864 18.329 1.00 97.88 200 PHE A O 1
ATOM 1629 N N . PHE A 1 201 ? -8.508 8.470 17.126 1.00 97.12 201 PHE A N 1
ATOM 1630 C CA . PHE A 1 201 ? -7.806 8.421 15.842 1.00 97.12 201 PHE A CA 1
ATOM 1631 C C . PHE A 1 201 ? -6.735 9.507 15.730 1.00 97.12 201 PHE A C 1
ATOM 1633 O O . PHE A 1 201 ? -5.653 9.236 15.209 1.00 97.12 201 PHE A O 1
ATOM 1640 N N . GLU A 1 202 ? -6.974 10.696 16.282 1.00 96.06 202 GLU A N 1
ATOM 1641 C CA . GLU A 1 202 ? -5.956 11.746 16.326 1.00 96.06 202 GLU A CA 1
ATOM 1642 C C . GLU A 1 202 ? -4.757 11.342 17.196 1.00 96.06 202 GLU A C 1
ATOM 1644 O O . GLU A 1 202 ? -3.608 11.478 16.778 1.00 96.06 202 GLU A O 1
ATOM 1649 N N . ALA A 1 203 ? -4.997 10.745 18.367 1.00 96.81 203 ALA A N 1
ATOM 1650 C CA . ALA A 1 203 ? -3.921 10.224 19.208 1.00 96.81 203 ALA A CA 1
ATOM 1651 C C . ALA A 1 203 ? -3.105 9.137 18.487 1.00 96.81 203 ALA A C 1
ATOM 1653 O O . ALA A 1 203 ? -1.875 9.152 18.545 1.00 96.81 203 ALA A O 1
ATOM 1654 N N . CYS A 1 204 ? -3.766 8.224 17.763 1.00 95.75 204 CYS A N 1
ATOM 1655 C CA . CYS A 1 204 ? -3.076 7.212 16.958 1.00 95.75 204 CYS A CA 1
ATOM 1656 C C . CYS A 1 204 ? -2.189 7.855 15.875 1.00 95.75 204 CYS A C 1
ATOM 1658 O O . CYS A 1 204 ? -1.028 7.463 15.733 1.00 95.75 204 CYS A O 1
ATOM 1660 N N . ARG A 1 205 ? -2.702 8.877 15.171 1.00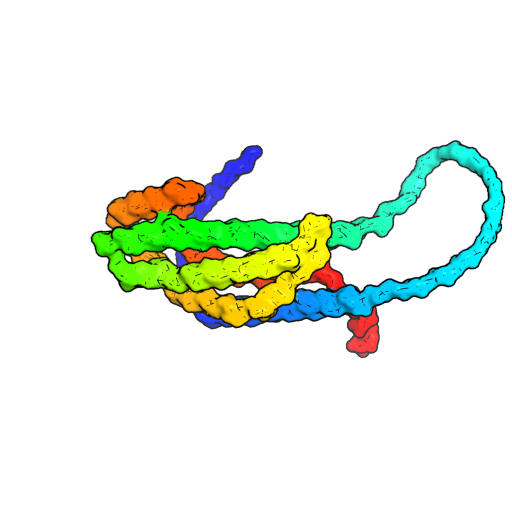 96.06 205 ARG A N 1
ATOM 1661 C CA . ARG A 1 205 ? -1.976 9.632 14.134 1.00 96.06 205 ARG A CA 1
ATOM 1662 C C . ARG A 1 205 ? -0.701 10.273 14.683 1.00 96.06 205 ARG A C 1
ATOM 1664 O O . ARG A 1 205 ? 0.373 10.129 14.099 1.00 96.06 205 ARG A O 1
ATOM 1671 N N . LEU A 1 206 ? -0.823 10.957 15.823 1.00 94.75 206 LEU A N 1
ATOM 1672 C CA . LEU A 1 206 ? 0.280 11.665 16.474 1.00 94.75 206 LEU A CA 1
ATOM 1673 C C . LEU A 1 206 ? 1.356 10.702 16.989 1.00 94.75 206 LEU A C 1
ATOM 1675 O O . LEU A 1 206 ? 2.543 10.963 16.805 1.00 94.75 206 LEU A O 1
ATOM 1679 N N . VAL A 1 207 ? 0.964 9.567 17.579 1.00 93.94 207 VAL A N 1
ATOM 1680 C CA . VAL A 1 207 ? 1.911 8.547 18.068 1.00 93.94 207 VAL A CA 1
ATOM 1681 C C . VAL A 1 207 ? 2.729 7.941 16.927 1.00 93.94 207 VAL A C 1
ATOM 1683 O O . VAL A 1 207 ? 3.921 7.699 17.099 1.00 93.94 207 VAL A O 1
ATOM 1686 N N . GLN A 1 208 ? 2.121 7.728 15.759 1.00 90.31 208 GLN A N 1
ATOM 1687 C CA . GLN A 1 208 ? 2.833 7.265 14.562 1.00 90.31 208 GLN A CA 1
ATOM 1688 C C . GLN A 1 208 ? 3.586 8.378 13.816 1.00 90.31 208 GLN A C 1
ATOM 1690 O O . GLN A 1 208 ? 4.224 8.102 12.801 1.00 90.31 208 GLN A O 1
ATOM 1695 N N . GLN A 1 209 ? 3.519 9.627 14.295 1.00 91.88 209 GLN A N 1
ATOM 1696 C CA . GLN A 1 209 ? 4.132 10.797 13.654 1.00 91.88 209 GLN A CA 1
ATOM 1697 C C . GLN A 1 209 ? 3.701 10.953 12.187 1.00 91.88 209 GLN A C 1
ATOM 1699 O O . GLN A 1 209 ? 4.490 11.301 11.307 1.00 91.88 209 GLN A O 1
ATOM 1704 N N . MET A 1 210 ? 2.432 10.657 11.913 1.00 87.12 210 MET A N 1
ATOM 1705 C CA . MET A 1 210 ? 1.868 10.760 10.574 1.00 87.12 210 MET A CA 1
ATOM 1706 C C . MET A 1 210 ? 1.576 12.225 10.237 1.00 87.12 210 MET A C 1
ATOM 1708 O O . MET A 1 210 ? 1.276 13.040 11.114 1.00 87.12 210 MET A O 1
ATOM 1712 N N . ILE A 1 211 ? 1.633 12.559 8.947 1.00 86.19 211 ILE A N 1
ATOM 1713 C CA . ILE A 1 211 ? 1.228 13.878 8.444 1.00 86.19 211 ILE A CA 1
ATOM 1714 C C . ILE A 1 211 ? -0.238 14.180 8.788 1.00 86.19 211 ILE A C 1
ATOM 1716 O O . ILE A 1 211 ? -0.995 13.278 9.154 1.00 86.19 211 ILE A O 1
ATOM 1720 N N . ASP A 1 212 ? -0.630 15.454 8.711 1.00 91.25 212 ASP A N 1
ATOM 1721 C CA . ASP A 1 212 ? -1.979 15.925 9.064 1.00 91.25 212 ASP A CA 1
ATOM 1722 C C . ASP A 1 212 ? -3.019 15.563 7.992 1.00 91.25 212 ASP A C 1
ATOM 1724 O O . ASP A 1 212 ? -3.543 16.398 7.256 1.00 91.25 212 ASP A O 1
ATOM 1728 N N . ILE A 1 213 ? -3.247 14.259 7.871 1.00 87.94 213 ILE A N 1
ATOM 1729 C CA . ILE A 1 213 ? -4.263 13.620 7.049 1.00 87.94 213 ILE A CA 1
ATOM 1730 C C . ILE A 1 213 ? -5.062 12.707 7.980 1.00 87.94 213 ILE A C 1
ATOM 1732 O O . ILE A 1 213 ? -4.498 11.974 8.794 1.00 87.94 213 ILE A O 1
ATOM 1736 N N . ALA A 1 214 ? -6.386 12.767 7.885 1.00 87.94 214 ALA A N 1
ATOM 1737 C CA . ALA A 1 214 ? -7.257 11.900 8.664 1.00 87.94 214 ALA A CA 1
ATOM 1738 C C . ALA A 1 214 ? -7.175 10.436 8.180 1.00 87.94 214 ALA A C 1
ATOM 1740 O O . ALA A 1 214 ? -6.689 10.138 7.087 1.00 87.94 214 ALA A O 1
ATOM 1741 N N . ILE A 1 215 ? -7.629 9.501 9.018 1.00 93.38 215 ILE A N 1
ATOM 1742 C CA . ILE A 1 215 ? -7.511 8.056 8.759 1.00 93.38 215 ILE A CA 1
ATOM 1743 C C . ILE A 1 215 ? -8.138 7.626 7.421 1.00 93.38 215 ILE A C 1
ATOM 1745 O O . ILE A 1 215 ? -7.577 6.780 6.729 1.00 93.38 215 ILE A O 1
ATOM 1749 N N . ASP A 1 216 ? -9.252 8.236 7.020 1.00 87.69 216 ASP A N 1
ATOM 1750 C CA . ASP A 1 216 ? -9.923 7.992 5.739 1.00 87.69 216 ASP A CA 1
ATOM 1751 C C . ASP A 1 216 ? -9.011 8.296 4.539 1.00 87.69 216 ASP A C 1
ATOM 1753 O O . ASP A 1 216 ? -8.953 7.514 3.590 1.00 87.69 216 ASP A O 1
ATOM 1757 N N . GLY A 1 217 ? -8.224 9.372 4.610 1.00 86.94 217 GLY A N 1
ATOM 1758 C CA . GLY A 1 217 ? -7.229 9.703 3.591 1.00 86.94 217 GLY A CA 1
ATOM 1759 C C . GLY A 1 217 ? -6.122 8.652 3.474 1.00 86.94 217 GLY A C 1
ATOM 1760 O O . GLY A 1 217 ? -5.716 8.308 2.364 1.00 86.94 217 GLY A O 1
ATOM 1761 N N . PHE A 1 218 ? -5.669 8.087 4.596 1.00 93.00 218 PHE A N 1
ATOM 1762 C CA . PHE A 1 218 ? -4.692 6.993 4.590 1.00 93.00 218 PHE A CA 1
ATOM 1763 C C . PHE A 1 218 ? -5.280 5.686 4.043 1.00 93.00 218 PHE A C 1
ATOM 1765 O O . PHE A 1 218 ? -4.619 5.001 3.261 1.00 93.00 218 PHE A O 1
ATOM 1772 N N . LEU A 1 219 ? -6.530 5.360 4.377 1.00 93.94 219 LEU A N 1
ATOM 1773 C CA . LEU A 1 219 ? -7.220 4.174 3.854 1.00 93.94 219 LEU A CA 1
ATOM 1774 C C . LEU A 1 219 ? -7.557 4.284 2.360 1.00 93.94 219 LEU A C 1
ATOM 1776 O O . LEU A 1 219 ? -7.788 3.276 1.704 1.00 93.94 219 LEU A O 1
ATOM 1780 N N . LEU A 1 220 ? -7.539 5.483 1.778 1.00 90.81 220 LEU A N 1
ATOM 1781 C CA . LEU A 1 220 ? -7.686 5.656 0.331 1.00 90.81 220 LEU A CA 1
ATOM 1782 C C . LEU A 1 220 ? -6.394 5.313 -0.442 1.00 90.81 220 LEU A C 1
ATOM 1784 O O . LEU A 1 220 ? -6.429 5.099 -1.657 1.00 90.81 220 LEU A O 1
ATOM 1788 N N . THR A 1 221 ? -5.241 5.235 0.232 1.00 93.50 221 THR A N 1
ATOM 1789 C CA . THR A 1 221 ? -3.941 5.044 -0.436 1.00 93.50 221 THR A CA 1
ATOM 1790 C C . THR A 1 221 ? -3.826 3.753 -1.263 1.00 93.50 221 THR A C 1
ATOM 1792 O O . THR A 1 221 ? -3.274 3.852 -2.360 1.00 93.50 221 THR A O 1
ATOM 1795 N N . PRO A 1 222 ? -4.369 2.574 -0.875 1.00 95.88 222 PRO A N 1
ATOM 1796 C CA . PRO A 1 222 ? -4.317 1.377 -1.723 1.00 95.88 222 PRO A CA 1
ATOM 1797 C C . PRO A 1 222 ? -5.126 1.521 -3.016 1.00 95.88 222 PRO A C 1
ATOM 1799 O O . PRO A 1 222 ? -4.659 1.131 -4.086 1.00 95.88 222 PRO A O 1
ATOM 1802 N N . VAL A 1 223 ? -6.297 2.164 -2.939 1.00 89.38 223 VAL A N 1
ATOM 1803 C CA . VAL A 1 223 ? -7.154 2.456 -4.104 1.00 89.38 223 VAL A CA 1
ATOM 1804 C C . VAL A 1 223 ? -6.437 3.394 -5.078 1.00 89.38 223 VAL A C 1
ATOM 1806 O O . VAL A 1 223 ? -6.476 3.210 -6.293 1.00 89.38 223 VAL A O 1
ATOM 1809 N N . GLN A 1 224 ? -5.729 4.397 -4.556 1.00 87.88 224 GLN A N 1
ATOM 1810 C CA . GLN A 1 224 ? -4.913 5.284 -5.383 1.00 87.88 224 GLN A CA 1
ATOM 1811 C C . GLN A 1 224 ? -3.712 4.553 -5.977 1.00 87.88 224 GLN A C 1
ATOM 1813 O O . GLN A 1 224 ? -3.366 4.783 -7.136 1.00 87.88 224 GLN A O 1
ATOM 1818 N N . LYS A 1 225 ? -3.055 3.695 -5.191 1.00 95.25 225 LYS A N 1
ATOM 1819 C CA . LYS A 1 225 ? -1.810 3.052 -5.599 1.00 95.25 225 LYS A CA 1
ATOM 1820 C C . LYS A 1 225 ? -2.019 2.113 -6.776 1.00 95.25 225 LYS A C 1
ATOM 1822 O O . LYS A 1 225 ? -1.289 2.219 -7.760 1.00 95.25 225 LYS A O 1
ATOM 1827 N N . ILE A 1 226 ? -3.070 1.299 -6.725 1.00 89.94 226 ILE A N 1
ATOM 1828 C CA . ILE A 1 226 ? -3.383 0.357 -7.798 1.00 89.94 226 ILE A CA 1
ATOM 1829 C C . ILE A 1 226 ? -3.648 1.065 -9.141 1.00 89.94 226 ILE A C 1
ATOM 1831 O O . ILE A 1 226 ? -3.338 0.531 -10.201 1.00 89.94 226 ILE A O 1
ATOM 1835 N N . CYS A 1 227 ? -4.123 2.317 -9.106 1.00 86.38 227 CYS A N 1
ATOM 1836 C CA . CYS A 1 227 ? -4.334 3.152 -10.296 1.00 86.38 227 CYS A CA 1
ATOM 1837 C C . CYS A 1 227 ? -3.071 3.795 -10.849 1.00 86.38 227 CYS A C 1
ATOM 1839 O O . CYS A 1 227 ? -3.042 4.185 -12.015 1.00 86.38 227 CYS A O 1
ATOM 1841 N N . LYS A 1 228 ? -2.044 3.956 -10.015 1.00 89.31 228 LYS A N 1
ATOM 1842 C CA . LYS A 1 228 ? -0.795 4.603 -10.413 1.00 89.31 228 LYS A CA 1
ATOM 1843 C C . LYS A 1 228 ? 0.120 3.654 -11.171 1.00 89.31 228 LYS A C 1
ATOM 1845 O O . LYS A 1 228 ? 0.831 4.129 -12.048 1.00 89.31 228 LYS A O 1
ATOM 1850 N N . TYR A 1 229 ? 0.078 2.348 -10.896 1.00 93.81 229 TYR A N 1
ATOM 1851 C CA . TYR A 1 229 ? 0.987 1.399 -11.542 1.00 93.81 229 TYR A CA 1
ATOM 1852 C C . TYR A 1 229 ? 0.929 1.435 -13.078 1.00 93.81 229 TYR A C 1
ATOM 1854 O O . TYR A 1 229 ? 1.989 1.618 -13.673 1.00 93.81 229 TYR A O 1
ATOM 1862 N N . PRO A 1 230 ? -0.242 1.393 -13.751 1.00 86.69 230 PRO A N 1
ATOM 1863 C CA . PRO A 1 230 ? -0.280 1.503 -15.213 1.00 86.69 230 PRO A CA 1
ATOM 1864 C C . PRO A 1 230 ? 0.359 2.793 -15.744 1.00 86.69 230 PRO A C 1
ATOM 1866 O O . PRO A 1 230 ? 1.040 2.767 -16.762 1.00 86.69 230 PRO A O 1
ATOM 1869 N N . LEU A 1 231 ? 0.190 3.919 -15.039 1.00 88.75 231 LEU A N 1
ATOM 1870 C CA . LEU A 1 231 ? 0.772 5.207 -15.430 1.00 88.75 231 LEU A CA 1
ATOM 1871 C C . LEU A 1 231 ? 2.297 5.213 -15.268 1.00 88.75 231 LEU A C 1
ATOM 1873 O O . LEU A 1 231 ? 3.006 5.676 -16.156 1.00 88.75 231 LEU A O 1
ATOM 1877 N N . GLN A 1 232 ? 2.794 4.678 -14.150 1.00 91.19 232 GLN A N 1
ATOM 1878 C CA . GLN A 1 232 ? 4.227 4.587 -13.863 1.00 91.19 232 GLN A CA 1
ATOM 1879 C C . GLN A 1 232 ? 4.939 3.663 -14.861 1.00 91.19 232 GLN A C 1
ATOM 1881 O O . GLN A 1 232 ? 6.012 3.998 -15.355 1.00 91.19 232 GLN A O 1
ATOM 1886 N N . LEU A 1 233 ? 4.322 2.529 -15.204 1.00 90.56 233 LEU A N 1
ATOM 1887 C CA . LEU A 1 233 ? 4.875 1.583 -16.173 1.00 90.56 233 LEU A CA 1
ATOM 1888 C C . LEU A 1 233 ? 4.795 2.108 -17.609 1.00 90.56 233 LEU A C 1
ATOM 1890 O O . LEU A 1 233 ? 5.744 1.934 -18.367 1.00 90.56 233 LEU A O 1
ATOM 1894 N N . ALA A 1 234 ? 3.715 2.803 -17.976 1.00 86.94 234 ALA A N 1
ATOM 1895 C CA . ALA A 1 234 ? 3.625 3.483 -19.266 1.00 86.94 234 ALA A CA 1
ATOM 1896 C C . ALA A 1 234 ? 4.707 4.564 -19.413 1.00 86.94 234 ALA A C 1
ATOM 1898 O O . ALA A 1 234 ? 5.296 4.701 -20.483 1.00 86.94 234 ALA A O 1
ATOM 1899 N N . GLU A 1 235 ? 4.997 5.314 -18.347 1.00 92.00 235 GLU A N 1
ATOM 1900 C CA . GLU A 1 235 ? 6.092 6.287 -18.345 1.00 92.00 235 GLU A CA 1
ATOM 1901 C C . GLU A 1 235 ? 7.456 5.601 -18.476 1.00 92.00 235 GLU A C 1
ATOM 1903 O O . GLU A 1 235 ? 8.282 6.025 -19.280 1.00 92.00 235 GLU A O 1
ATOM 1908 N N . LEU A 1 236 ? 7.671 4.494 -17.760 1.00 91.06 236 LEU A N 1
ATOM 1909 C CA . LEU A 1 236 ? 8.898 3.701 -17.862 1.00 91.06 236 LEU A CA 1
ATOM 1910 C C . LEU A 1 236 ? 9.114 3.150 -19.279 1.00 91.06 236 LEU A C 1
ATOM 1912 O O . LEU A 1 236 ? 10.238 3.157 -19.786 1.00 91.06 236 LEU A O 1
ATOM 1916 N N . LEU A 1 237 ? 8.038 2.708 -19.936 1.00 88.44 237 LEU A N 1
ATOM 1917 C CA . LEU A 1 237 ? 8.066 2.198 -21.306 1.00 88.44 237 LEU A CA 1
ATOM 1918 C C . LEU A 1 237 ? 8.528 3.242 -22.319 1.00 88.44 237 LEU A C 1
ATOM 1920 O O . LEU A 1 237 ? 9.274 2.893 -23.228 1.00 88.44 237 LEU A O 1
ATOM 1924 N N . LYS A 1 238 ? 8.156 4.520 -22.157 1.00 89.50 238 LYS A N 1
ATOM 1925 C CA . LYS A 1 238 ? 8.595 5.601 -23.065 1.00 89.50 238 LYS A CA 1
ATOM 1926 C C . LYS A 1 238 ? 10.117 5.726 -23.154 1.00 89.50 238 LYS A C 1
ATOM 1928 O O . LYS A 1 238 ? 10.629 6.210 -24.162 1.00 89.50 238 LYS A O 1
ATOM 1933 N N . TYR A 1 239 ? 1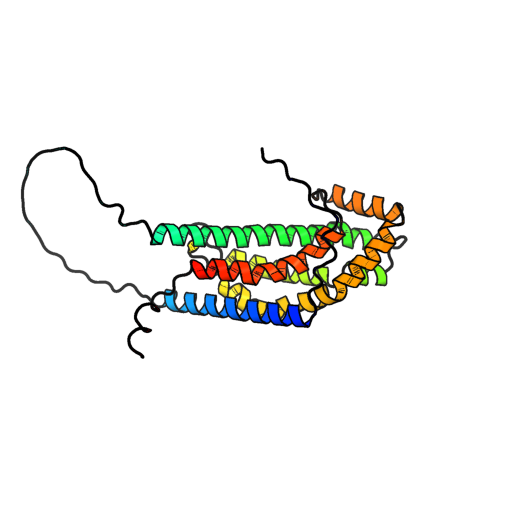0.819 5.323 -22.096 1.00 89.25 239 TYR A N 1
ATOM 1934 C CA . TYR A 1 239 ? 12.269 5.446 -21.960 1.00 89.25 239 TYR A CA 1
ATOM 1935 C C . TYR A 1 239 ? 12.989 4.094 -21.900 1.00 89.25 239 TYR A C 1
ATOM 1937 O O . TYR A 1 239 ? 14.194 4.061 -21.674 1.00 89.25 239 TYR A O 1
ATOM 1945 N N . THR A 1 240 ? 12.280 2.984 -22.113 1.00 84.44 240 THR A N 1
ATOM 1946 C CA . THR A 1 240 ? 12.885 1.656 -22.266 1.00 84.44 240 THR A CA 1
ATOM 1947 C C . THR A 1 240 ? 13.011 1.374 -23.760 1.00 84.44 240 THR A C 1
ATOM 1949 O O . THR A 1 240 ? 12.044 1.527 -24.504 1.00 84.44 240 THR A O 1
ATOM 1952 N N . VAL A 1 241 ? 14.223 1.071 -24.223 1.00 70.94 241 VAL A N 1
ATOM 1953 C CA . VAL A 1 241 ? 14.534 0.990 -25.656 1.00 70.94 241 VAL A CA 1
ATOM 1954 C C . VAL A 1 241 ? 13.740 -0.147 -26.303 1.00 70.94 241 VAL A C 1
ATOM 1956 O O . VAL A 1 241 ? 13.767 -1.268 -25.816 1.00 70.94 241 VAL A O 1
ATOM 1959 N N . GLN A 1 242 ? 13.061 0.133 -27.417 1.00 57.00 242 GLN A N 1
ATOM 1960 C CA . GLN A 1 242 ? 12.800 -0.886 -28.433 1.00 57.00 242 GLN A CA 1
ATOM 1961 C C . GLN A 1 242 ? 14.007 -0.881 -29.364 1.00 57.00 242 GLN A C 1
ATOM 1963 O O . GLN A 1 242 ? 14.032 -0.119 -30.339 1.00 57.00 242 GLN A O 1
ATOM 1968 N N . GLU A 1 243 ? 15.055 -1.638 -29.050 1.00 46.62 243 GLU A N 1
ATOM 1969 C CA . GLU A 1 243 ? 16.077 -1.874 -30.065 1.00 46.62 243 GLU A CA 1
ATOM 1970 C C . GLU A 1 243 ? 15.446 -2.772 -31.138 1.00 46.62 243 GLU A C 1
ATOM 1972 O O . GLU A 1 243 ? 15.282 -3.960 -30.933 1.00 46.62 243 GLU A O 1
ATOM 1977 N N . HIS A 1 244 ? 15.065 -2.148 -32.266 1.00 41.50 244 HIS A N 1
ATOM 1978 C CA . HIS A 1 244 ? 14.563 -2.734 -33.526 1.00 41.50 244 HIS A CA 1
ATOM 1979 C C . HIS A 1 244 ? 13.055 -2.737 -33.864 1.00 41.50 244 HIS A C 1
ATOM 1981 O O . HIS A 1 244 ? 12.596 -3.627 -34.579 1.00 41.50 244 HIS A O 1
ATOM 1987 N N . SER A 1 245 ? 12.304 -1.656 -33.600 1.00 39.50 245 SER A N 1
ATOM 1988 C CA . SER A 1 245 ? 11.001 -1.457 -34.291 1.00 39.50 245 SER A CA 1
ATOM 1989 C C . SER A 1 245 ? 10.806 -0.122 -35.029 1.00 39.50 245 SER A C 1
ATOM 1991 O O . SER A 1 245 ? 9.675 0.325 -35.215 1.00 39.50 245 SER A O 1
ATOM 1993 N N . ILE A 1 246 ? 11.876 0.499 -35.542 1.00 41.00 246 ILE A N 1
ATOM 1994 C CA . ILE A 1 246 ? 11.745 1.614 -36.516 1.00 41.00 246 ILE A CA 1
ATOM 1995 C C . ILE A 1 246 ? 12.173 1.202 -37.940 1.00 41.00 246 ILE A C 1
ATOM 1997 O O . ILE A 1 246 ? 11.914 1.923 -38.895 1.00 41.00 246 ILE A O 1
ATOM 2001 N N . SER A 1 247 ? 12.741 0.003 -38.142 1.00 36.34 247 SER A N 1
ATOM 2002 C CA . SER A 1 247 ? 13.182 -0.443 -39.481 1.00 36.34 247 SER A CA 1
ATOM 2003 C C . SER A 1 247 ? 12.343 -1.567 -40.114 1.00 36.34 247 SER A C 1
ATOM 2005 O O . SER A 1 247 ? 12.503 -1.831 -41.300 1.00 36.34 247 SER A O 1
ATOM 2007 N N . LYS A 1 248 ? 11.395 -2.197 -39.399 1.00 34.38 248 LYS A N 1
ATOM 2008 C CA . LYS A 1 248 ? 10.573 -3.293 -39.969 1.00 34.38 248 LYS A CA 1
ATOM 2009 C C . LYS A 1 248 ? 9.126 -2.940 -40.333 1.00 34.38 248 LYS A C 1
ATOM 2011 O O . LYS A 1 248 ? 8.479 -3.740 -40.997 1.00 34.38 248 LYS A O 1
ATOM 2016 N N . THR A 1 249 ? 8.639 -1.737 -40.026 1.00 34.97 249 THR A N 1
ATOM 2017 C CA . THR A 1 249 ? 7.254 -1.338 -40.371 1.00 34.97 249 THR A CA 1
ATOM 2018 C C . THR A 1 249 ? 7.150 -0.529 -41.676 1.00 34.97 249 THR A C 1
ATOM 2020 O O . THR A 1 249 ? 6.054 -0.175 -42.086 1.00 34.97 249 THR A O 1
ATOM 2023 N N . ALA A 1 250 ? 8.261 -0.272 -42.380 1.00 34.34 250 ALA A N 1
ATOM 2024 C CA . ALA A 1 250 ? 8.258 0.444 -43.666 1.00 34.34 250 ALA A CA 1
ATOM 2025 C C . ALA A 1 250 ? 8.368 -0.463 -44.914 1.00 34.34 250 ALA A C 1
ATOM 2027 O O . ALA A 1 250 ? 8.429 0.056 -46.024 1.00 34.34 250 ALA A O 1
ATOM 2028 N N . THR A 1 251 ? 8.353 -1.796 -44.762 1.00 34.03 251 THR A N 1
ATOM 2029 C CA . THR A 1 251 ? 8.438 -2.746 -45.900 1.00 34.03 251 THR A CA 1
ATOM 2030 C C . THR A 1 251 ? 7.252 -3.721 -45.967 1.00 34.03 251 THR A C 1
ATOM 2032 O O . THR A 1 251 ? 7.303 -4.724 -46.670 1.00 34.03 251 THR A O 1
ATOM 2035 N N . LEU A 1 252 ? 6.154 -3.444 -45.261 1.00 35.41 252 LEU A N 1
ATOM 2036 C CA . LEU A 1 252 ? 4.891 -4.172 -45.442 1.00 35.41 252 LEU A CA 1
ATOM 2037 C C . LEU A 1 252 ? 3.688 -3.216 -45.431 1.00 35.41 252 LEU A C 1
ATOM 2039 O O . LEU A 1 252 ? 2.803 -3.286 -44.583 1.00 35.41 252 LEU A O 1
ATOM 2043 N N . MET A 1 253 ? 3.687 -2.316 -46.412 1.00 33.53 253 MET A N 1
ATOM 2044 C CA . MET A 1 253 ? 2.508 -1.859 -47.158 1.00 33.53 253 MET A CA 1
ATOM 2045 C C . MET A 1 253 ? 2.905 -1.775 -48.630 1.00 33.53 253 MET A C 1
ATOM 2047 O O . MET A 1 253 ? 2.011 -1.980 -49.477 1.00 33.53 253 MET A O 1
#

Radius of gyration: 25.83 Å; chains: 1; bounding box: 75×42×72 Å

pLDDT: mean 76.06, std 25.18, range [23.62, 98.75]

Secondary structure (DSSP, 8-state):
--PPP---TTSTTS----HHHHHHHHHHHHHHHHHHHHHHHHHTT---------------------------TTTTHHHHHHHHHHHHHHHHHHHHHHHHHHHIIIIIIIHHHHH-TTT--HHHHHHHHTTHHHHHHHHHHHHHHHHHH--SS-GGG---HHHHHHTGGGGGHHHHHHHHHHHHHHHHHHHTTSHHHHHHHHHHHHHTT--S--HHHHHTHHHHHHHHHHHHHHHHHHTS--TTSSSSSSS--

InterPro domains:
  IPR000219 Dbl homology domain [PF00621] (87-245)
  IPR000219 Dbl homology domain [PS50010] (83-253)
  IPR000219 Dbl homology domain [SM00325] (87-253)
  IPR000219 Dbl homology domain [cd00160] (84-245)
  IPR035899 Dbl homology (DH) domain superfamily [G3DSA:1.20.900.10] (72-252)
  IPR035899 Dbl homology (DH) domain superfamily [SSF48065] (75-244)